Protein AF-A0A9D9INN9-F1 (afdb_monomer)

Solvent-accessible surface area (backbone atoms only — not comparable to full-atom values): 13990 Å² total; per-residue (Å²): 130,75,60,51,53,64,83,30,93,70,30,48,39,29,30,25,66,46,71,39,55,55,71,39,77,44,69,54,100,86,44,82,43,50,24,68,32,63,36,49,51,76,36,31,32,27,72,43,70,40,52,55,67,41,68,46,21,48,78,60,39,74,69,18,24,22,80,43,65,43,50,45,23,18,64,54,48,81,92,37,45,42,67,75,83,60,95,84,74,89,78,80,93,77,84,82,82,74,89,76,76,81,78,89,67,92,81,79,79,92,57,47,74,46,99,87,71,46,66,6,88,46,40,23,36,37,27,39,43,64,33,31,89,33,30,69,51,35,44,50,30,25,53,58,49,53,75,50,36,86,81,42,81,78,48,79,46,56,42,51,56,69,54,88,59,51,68,82,58,54,72,67,65,37,53,50,54,52,48,55,57,34,53,58,68,67,34,48,37,45,62,28,32,40,37,37,32,53,81,84,46,81,62,40,65,66,69,46,45,62,70,49,50,90,73,58,71,92,38,46,46,78,50,43,48,76,80,51,90,73,64,53,44,63,54,58,60,60,67,87,107

Foldseek 3Di:
DAQWDAQDPQFQKIFGQAWDAAQDWHADPNDIFGQNHTHHHRWIFGQAKDAFQDFGAGPNHGQFTFNGIAGGNYTDDPVTGDGPDDDDDDDDPDDDDDDDDPDDDPDDDDFDADPVRDTHPAEAAEEEELALVCQVLSVLLQVVVVVVCVVPVRHPGYDYDHDHHFQPDDDPRSVVSLLVSLVVCVDNNHNAYEYEYQQPTNCHPVVSCVSSDDDDLLRYHYDHNVVDDDDSSVVSNVRND

Sequence (241 aa):
MAQFIKINISDNVAVAVNDFPAGAHVLIDGEEITAAADIPAGHKMALKDFSEGENVIKYGFPIGHLIKPVVKGGLVDHNVLKTNLEGTLEYTYSPSFAPISPAASEATFKGYRRSDGQVGIRNELWVIPTVGCVNGVAEAICRRFNEEAAKYPAIEKVKAFPHNYGCSQLGDDHQNTRRILADMVHHPNAAGVLVVALGCENNQLDAFRELVGKVDESRVKFMESQKIKGDEVEYGLSLPR

Mean predicted aligned error: 6.88 Å

InterPro domains:
  IPR007392 D-galactarate/Altronate dehydratase, second domain [PF04295] (111-235)
  IPR013974 SAF domain [PF08666] (11-76)
  IPR013974 SAF domain [SM00858] (11-82)
  IPR044144 UxaA/GarD, SAF domain [cd11613] (3-80)
  IPR052172 UxaA family altronate/galactarate dehydratases [PTHR30536] (2-231)

Secondary structure (DSSP, 8-state):
--SEE--STT-SEEEESS-B-TT-EEEETTEEEE-SS-B-TT-EEESS-B-TTPEEEETTEEEEEESS-B-TT-EESTTTEE----SS------------PPPP-------EE-TTS-EES--EEEEEESSGGGHHHHHHHHHHHHHTGGG-TT--EEEE------TT--HHHHHHHHHHHHHHHH-TTEEEEEEEE-SSSSS-HHHHHHHH-S--TTTEEEEEGGG-SS-HHHHHHHTT-

Radius of gyration: 28.83 Å; Cα contacts (8 Å, |Δi|>4): 443; chains: 1; bounding box: 61×40×69 Å

pLDDT: mean 93.93, std 5.4, range [64.88, 98.62]

Organism: NCBI:txid2840763

Structure (mmCIF, N/CA/C/O backbone):
data_AF-A0A9D9INN9-F1
#
_entry.id   AF-A0A9D9INN9-F1
#
loop_
_atom_site.group_PDB
_atom_site.id
_atom_site.type_symbol
_atom_site.label_atom_id
_atom_site.label_alt_id
_atom_site.label_comp_id
_atom_site.label_asym_id
_atom_site.label_entity_id
_atom_site.label_seq_id
_atom_site.pdbx_PDB_ins_code
_atom_site.Cartn_x
_atom_site.Cartn_y
_atom_site.Cartn_z
_atom_site.occupancy
_atom_site.B_iso_or_equiv
_atom_site.auth_seq_id
_atom_site.auth_comp_id
_atom_site.auth_asym_id
_atom_site.auth_atom_id
_atom_site.pdbx_PDB_model_num
ATOM 1 N N . MET A 1 1 ? -28.901 7.221 13.144 1.00 69.69 1 MET A N 1
ATOM 2 C CA . MET A 1 1 ? -27.520 6.688 13.094 1.00 69.69 1 MET A CA 1
ATOM 3 C C . MET A 1 1 ? -27.274 5.937 14.396 1.00 69.69 1 MET A C 1
ATOM 5 O O . MET A 1 1 ? -27.879 6.328 15.388 1.00 69.69 1 MET A O 1
ATOM 9 N N . ALA A 1 2 ? -26.485 4.861 14.403 1.00 85.69 2 ALA A N 1
ATOM 10 C CA . ALA A 1 2 ? -26.196 4.134 15.642 1.00 85.69 2 ALA A CA 1
ATOM 11 C C . ALA A 1 2 ? -25.398 5.023 16.614 1.00 85.69 2 ALA A C 1
ATOM 13 O O . ALA A 1 2 ? -24.496 5.739 16.186 1.00 85.69 2 ALA A O 1
ATOM 14 N N . GLN A 1 3 ? -25.753 4.995 17.900 1.00 92.62 3 GLN A N 1
ATOM 15 C CA . GLN A 1 3 ? -25.049 5.740 18.954 1.00 92.62 3 GLN A CA 1
ATOM 16 C C . GLN A 1 3 ? -23.751 5.035 19.371 1.00 92.62 3 GLN A C 1
ATOM 18 O O . GLN A 1 3 ? -22.740 5.687 19.630 1.00 92.62 3 GLN A O 1
ATOM 23 N N . PHE A 1 4 ? -23.785 3.702 19.374 1.00 96.81 4 PHE A N 1
ATOM 24 C CA . PHE A 1 4 ? -22.674 2.814 19.688 1.00 96.81 4 PHE A CA 1
ATOM 25 C C . PHE A 1 4 ? -22.544 1.720 18.627 1.00 96.81 4 PHE A C 1
ATOM 27 O O . PHE A 1 4 ? -23.521 1.357 17.971 1.00 96.81 4 PHE A O 1
ATOM 34 N N . ILE A 1 5 ? -21.338 1.173 18.488 1.00 96.50 5 ILE A N 1
ATOM 35 C CA . ILE A 1 5 ? -21.036 0.015 17.647 1.00 96.50 5 ILE A CA 1
ATOM 36 C C . ILE A 1 5 ? -20.502 -1.107 18.539 1.00 96.50 5 ILE A C 1
ATOM 38 O O . ILE A 1 5 ? -19.400 -1.018 19.089 1.00 96.50 5 ILE A O 1
ATOM 42 N N . LYS A 1 6 ? -21.284 -2.180 18.643 1.00 96.81 6 LYS A N 1
ATOM 43 C CA . LYS A 1 6 ? -20.862 -3.499 19.118 1.00 96.81 6 LYS A CA 1
ATOM 44 C C . LYS A 1 6 ? -20.635 -4.372 17.881 1.00 96.81 6 LYS A C 1
ATOM 46 O O . LYS A 1 6 ? -21.432 -4.304 16.948 1.00 96.81 6 LYS A O 1
ATOM 51 N N . ILE A 1 7 ? -19.522 -5.103 17.811 1.00 96.19 7 ILE A N 1
ATOM 52 C CA . ILE A 1 7 ? -19.053 -5.689 16.540 1.00 96.19 7 ILE A CA 1
ATOM 53 C C . ILE A 1 7 ? -19.372 -7.181 16.465 1.00 96.19 7 ILE A C 1
ATOM 55 O O . ILE A 1 7 ? -19.762 -7.681 15.413 1.00 96.19 7 ILE A O 1
ATOM 59 N N . ASN A 1 8 ? -19.235 -7.885 17.584 1.00 97.25 8 ASN A N 1
ATOM 60 C CA . ASN A 1 8 ? -19.602 -9.285 17.729 1.00 97.25 8 ASN A CA 1
ATOM 61 C C . ASN A 1 8 ? -20.637 -9.436 18.854 1.00 97.25 8 ASN A C 1
ATOM 63 O O . ASN A 1 8 ? -20.609 -8.695 19.836 1.00 97.25 8 ASN A O 1
ATOM 67 N N . ILE A 1 9 ? -21.534 -10.418 18.741 1.00 95.62 9 ILE A N 1
ATOM 68 C CA . ILE A 1 9 ? -22.545 -10.716 19.765 1.00 95.62 9 ILE A CA 1
ATOM 69 C C . ILE A 1 9 ? -21.922 -11.001 21.144 1.00 95.62 9 ILE A C 1
ATOM 71 O O . ILE A 1 9 ? -22.498 -10.608 22.160 1.00 95.62 9 ILE A O 1
ATOM 75 N N . SER A 1 10 ? -20.728 -11.606 21.166 1.00 96.94 10 SER A N 1
ATOM 76 C CA . SER A 1 10 ? -19.945 -11.939 22.363 1.00 96.94 10 SER A CA 1
ATOM 77 C C . SER A 1 10 ? -19.174 -10.760 22.973 1.00 96.94 10 SER A C 1
ATOM 79 O O . SER A 1 10 ? -18.549 -10.935 24.018 1.00 96.94 10 SER A O 1
ATOM 81 N N . ASP A 1 11 ? -19.182 -9.579 22.348 1.00 98.19 11 ASP A N 1
ATOM 82 C CA . ASP A 1 11 ? -18.495 -8.404 22.889 1.00 98.19 11 ASP A CA 1
ATOM 83 C C . ASP A 1 11 ? -19.150 -7.949 24.202 1.00 98.19 11 ASP A C 1
ATOM 85 O O . ASP A 1 11 ? -20.373 -7.847 24.305 1.00 98.19 11 ASP A O 1
ATOM 89 N N . ASN A 1 12 ? -18.333 -7.623 25.206 1.00 98.00 12 ASN A N 1
ATOM 90 C CA . ASN A 1 12 ? -18.793 -7.095 26.499 1.00 98.00 12 ASN A CA 1
ATOM 91 C C . ASN A 1 12 ? -18.508 -5.586 26.666 1.00 98.00 12 ASN A C 1
ATOM 93 O O . ASN A 1 12 ? -18.728 -5.005 27.731 1.00 98.00 12 ASN A O 1
ATOM 97 N N . VAL A 1 13 ? -18.080 -4.943 25.577 1.00 98.38 13 VAL A N 1
ATOM 98 C CA . VAL A 1 13 ? -17.898 -3.497 25.414 1.00 98.38 13 VAL A CA 1
ATOM 99 C C . VAL A 1 13 ? -18.438 -3.047 24.053 1.00 98.38 13 VAL A C 1
ATOM 101 O O . VAL A 1 13 ? -18.370 -3.797 23.081 1.00 98.38 13 VAL A O 1
ATOM 104 N N . ALA A 1 14 ? -18.906 -1.804 23.948 1.00 98.06 14 ALA A N 1
ATOM 105 C CA . ALA A 1 14 ? -19.254 -1.172 22.669 1.00 98.06 14 ALA A CA 1
ATOM 106 C C . ALA A 1 14 ? -18.487 0.142 22.474 1.00 98.06 14 ALA A C 1
ATOM 108 O O . ALA A 1 14 ? -18.088 0.779 23.446 1.00 98.06 14 ALA A O 1
ATOM 109 N N . VAL A 1 15 ? -18.265 0.551 21.224 1.00 98.19 15 VAL A N 1
ATOM 110 C CA . VAL A 1 15 ? -17.553 1.793 20.875 1.00 98.19 15 VAL A CA 1
ATOM 111 C C . VAL A 1 15 ? -18.542 2.933 20.660 1.00 98.19 15 VAL A C 1
ATOM 113 O O . VAL A 1 15 ? -19.467 2.779 19.866 1.00 98.19 15 VAL A O 1
ATOM 116 N N . ALA A 1 16 ? -18.330 4.075 21.311 1.00 97.94 16 ALA A N 1
ATOM 117 C CA . ALA A 1 16 ? -19.135 5.276 21.115 1.00 97.94 16 ALA A CA 1
ATOM 118 C C . ALA A 1 16 ? -18.884 5.910 19.734 1.00 97.94 16 ALA A C 1
ATOM 120 O O . ALA A 1 16 ? -17.735 6.068 19.316 1.00 97.94 16 ALA A O 1
ATOM 121 N N . VAL A 1 17 ? -19.951 6.287 19.023 1.00 97.44 17 VAL A N 1
ATOM 122 C CA . VAL A 1 17 ? -19.867 6.973 17.714 1.00 97.44 17 VAL A CA 1
ATOM 123 C C . VAL A 1 17 ? -19.770 8.496 17.874 1.00 97.44 17 VAL A C 1
ATOM 125 O O . VAL A 1 17 ? -19.202 9.168 17.020 1.00 97.44 17 VAL A O 1
ATOM 128 N N . ASN A 1 18 ? -20.289 9.028 18.981 1.00 96.75 18 ASN A N 1
ATOM 129 C CA . ASN A 1 18 ? -20.244 10.439 19.369 1.00 96.75 18 ASN A CA 1
ATOM 130 C C . ASN A 1 18 ? -19.774 10.539 20.830 1.00 96.75 18 ASN A C 1
ATOM 132 O O . ASN A 1 18 ? -19.622 9.509 21.487 1.00 96.75 18 ASN A O 1
ATOM 136 N N . ASP A 1 19 ? -19.587 11.751 21.344 1.00 97.88 19 ASP A N 1
ATOM 137 C CA . ASP A 1 19 ? -19.364 11.967 22.776 1.00 97.88 19 ASP A CA 1
ATOM 138 C C . ASP A 1 19 ? -20.679 11.798 23.558 1.00 97.88 19 ASP A C 1
ATOM 140 O O . ASP A 1 19 ? -21.721 12.324 23.157 1.00 97.88 19 ASP A O 1
ATOM 144 N N . PHE A 1 20 ? -20.630 11.093 24.689 1.00 98.00 20 PHE A N 1
ATOM 145 C CA . PHE A 1 20 ? -21.753 10.929 25.615 1.00 98.00 20 PHE A CA 1
ATOM 146 C C . PHE A 1 20 ? -21.341 11.379 27.020 1.00 98.00 20 PHE A C 1
ATOM 148 O O . PHE A 1 20 ? -20.374 10.834 27.551 1.00 98.00 20 PHE A O 1
ATOM 155 N N . PRO A 1 21 ? -22.043 12.341 27.645 1.00 98.19 21 PRO A N 1
ATOM 156 C CA . PRO A 1 21 ? -21.766 12.724 29.024 1.00 98.19 21 PRO A CA 1
ATOM 157 C C . PRO A 1 21 ? -22.241 11.648 30.010 1.00 98.19 21 PRO A C 1
ATOM 159 O O . PRO A 1 21 ? -23.161 10.877 29.716 1.00 98.19 21 PRO A O 1
ATOM 162 N N . ALA A 1 22 ? -21.673 11.647 31.213 1.00 98.19 22 ALA A N 1
ATOM 163 C CA . ALA A 1 22 ? -22.183 10.864 32.333 1.00 98.19 22 ALA A CA 1
ATOM 164 C C . ALA A 1 22 ? -23.685 11.142 32.566 1.00 98.19 22 ALA A C 1
ATOM 166 O O . ALA A 1 22 ? -24.146 12.284 32.520 1.00 98.19 22 ALA A O 1
ATOM 167 N N . GLY A 1 23 ? -24.460 10.086 32.809 1.00 97.94 23 GLY A N 1
ATOM 168 C CA . GLY A 1 23 ? -25.920 10.131 32.920 1.00 97.94 23 GLY A CA 1
ATOM 169 C C . GLY A 1 23 ? -26.677 10.051 31.588 1.00 97.94 23 GLY A C 1
ATOM 170 O O . GLY A 1 23 ? -27.904 9.981 31.605 1.00 97.94 23 GLY A O 1
ATOM 171 N N . ALA A 1 24 ? -26.001 10.030 30.433 1.00 97.38 24 ALA A N 1
ATOM 172 C CA . ALA A 1 24 ? -26.673 9.826 29.150 1.00 97.38 24 ALA A CA 1
ATOM 173 C C . ALA A 1 24 ? -27.281 8.415 29.047 1.00 97.38 24 ALA A C 1
ATOM 175 O O . ALA A 1 24 ? -26.604 7.419 29.297 1.00 97.38 24 ALA A O 1
ATOM 176 N N . HIS A 1 25 ? -28.544 8.334 28.629 1.00 96.19 25 HIS A N 1
ATOM 177 C CA . HIS A 1 25 ? -29.242 7.079 28.344 1.00 96.19 25 HIS A CA 1
ATOM 178 C C . HIS A 1 25 ? -29.058 6.702 26.872 1.00 96.19 25 HIS A C 1
ATOM 180 O O . HIS A 1 25 ? -29.366 7.502 25.984 1.00 96.19 25 HIS A O 1
ATOM 186 N N . VAL A 1 26 ? -28.542 5.500 26.609 1.00 94.06 26 VAL A N 1
ATOM 187 C CA . VAL A 1 26 ? -28.193 5.034 25.259 1.00 94.06 26 VAL A CA 1
ATOM 188 C C . VAL A 1 26 ? -28.694 3.612 25.020 1.00 94.06 26 VAL A C 1
ATOM 190 O O . VAL A 1 26 ? -28.734 2.796 25.939 1.00 94.06 26 VAL A O 1
ATOM 193 N N . LEU A 1 27 ? -29.086 3.307 23.781 1.00 93.75 27 LEU A N 1
ATOM 194 C CA . LEU A 1 27 ? -29.652 2.006 23.407 1.00 93.75 27 LEU A CA 1
ATOM 195 C C . LEU A 1 27 ? -28.629 1.179 22.616 1.00 93.75 27 LEU A C 1
ATOM 197 O O . LEU A 1 27 ? -28.173 1.610 21.553 1.00 93.75 27 LEU A O 1
ATOM 201 N N . ILE A 1 28 ? -28.287 -0.013 23.112 1.00 92.88 28 ILE A N 1
ATOM 202 C CA . ILE A 1 28 ? -27.293 -0.923 22.517 1.00 92.88 28 ILE A CA 1
ATOM 203 C C . ILE A 1 28 ? -27.892 -2.331 22.469 1.00 92.88 28 ILE A C 1
ATOM 205 O O . ILE A 1 28 ? -28.348 -2.835 23.485 1.00 92.88 28 ILE A O 1
ATOM 209 N N . ASP A 1 29 ? -27.948 -2.955 21.289 1.00 89.25 29 ASP A N 1
ATOM 210 C CA . ASP A 1 29 ? -28.622 -4.250 21.047 1.00 89.25 29 ASP A CA 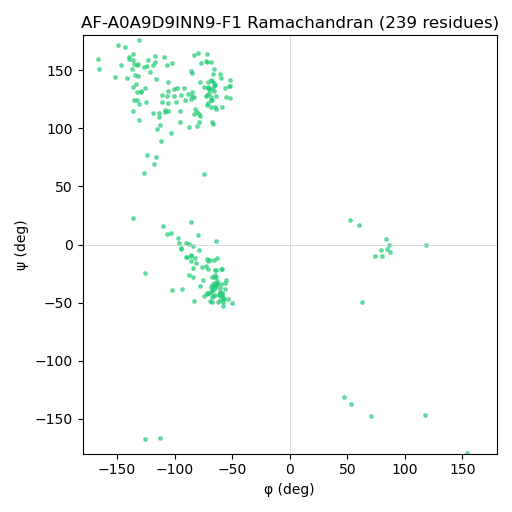1
ATOM 211 C C . ASP A 1 29 ? -30.092 -4.326 21.538 1.00 89.25 29 ASP A C 1
ATOM 213 O O . ASP A 1 29 ? -30.643 -5.409 21.723 1.00 89.25 29 ASP A O 1
ATOM 217 N N . GLY A 1 30 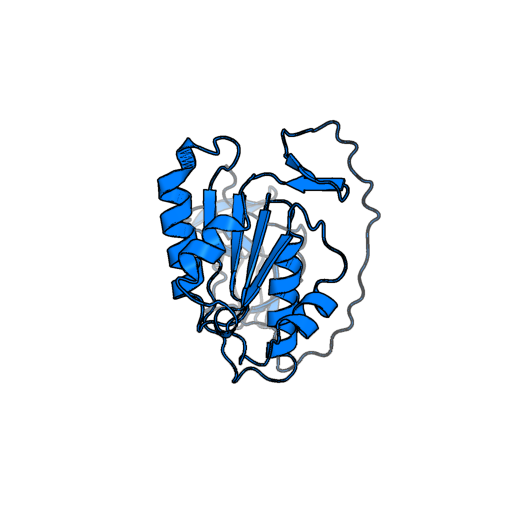? -30.754 -3.177 21.728 1.00 87.94 30 GLY A N 1
ATOM 218 C CA . GLY A 1 30 ? -32.104 -3.090 22.303 1.00 87.94 30 GLY A CA 1
ATOM 219 C C . GLY A 1 30 ? -32.147 -3.031 23.836 1.00 87.94 30 GLY A C 1
ATOM 220 O O . GLY A 1 30 ? -33.232 -2.908 24.396 1.00 87.94 30 GLY A O 1
ATOM 221 N N . GLU A 1 31 ? -30.997 -3.068 24.511 1.00 91.44 31 GLU A N 1
ATOM 222 C CA . GLU A 1 31 ? -30.862 -2.812 25.945 1.00 91.44 31 GLU A CA 1
ATOM 223 C C . GLU A 1 31 ? -30.553 -1.327 26.202 1.00 91.44 31 GLU A C 1
ATOM 225 O O . GLU A 1 31 ? -29.708 -0.728 25.531 1.00 91.44 31 GLU A O 1
ATOM 230 N N . GLU A 1 32 ? -31.239 -0.722 27.174 1.00 95.25 32 GLU A N 1
ATOM 231 C CA . GLU A 1 32 ? -30.953 0.640 27.630 1.00 95.25 32 GLU A CA 1
ATOM 232 C C . GLU A 1 32 ? -29.832 0.624 28.679 1.00 95.25 32 GLU A C 1
ATOM 234 O O . GLU A 1 32 ? -29.888 -0.112 29.666 1.00 95.25 32 GLU A O 1
ATOM 239 N N . ILE A 1 33 ? -28.804 1.443 28.463 1.00 96.56 33 ILE A N 1
ATOM 240 C CA . ILE A 1 33 ? -27.646 1.575 29.347 1.00 96.56 33 ILE A CA 1
ATOM 241 C C . ILE A 1 33 ? -27.433 3.057 29.654 1.00 96.56 33 ILE A C 1
ATOM 243 O O . ILE A 1 33 ? -27.409 3.890 28.750 1.00 96.56 33 ILE A O 1
ATOM 247 N N . THR A 1 34 ? -27.248 3.394 30.929 1.00 97.94 34 THR A N 1
ATOM 248 C CA . THR A 1 34 ? -26.837 4.738 31.353 1.00 97.94 34 THR A CA 1
ATOM 249 C C . THR A 1 34 ? -25.313 4.825 31.373 1.00 97.94 34 THR A C 1
ATOM 251 O O . THR A 1 34 ? -24.659 3.982 31.986 1.00 97.94 34 THR A O 1
ATOM 254 N N . ALA A 1 35 ? -24.732 5.843 30.738 1.00 98.06 35 ALA A N 1
ATOM 255 C CA . ALA A 1 35 ? -23.302 6.127 30.817 1.00 98.06 35 ALA A CA 1
ATOM 256 C C . ALA A 1 35 ? -22.917 6.510 32.259 1.00 98.06 35 ALA A C 1
ATOM 258 O O . ALA A 1 35 ? -23.408 7.497 32.803 1.00 98.06 35 ALA A O 1
ATOM 259 N N . ALA A 1 36 ? -22.037 5.736 32.894 1.00 98.00 36 ALA A N 1
ATOM 260 C CA . ALA A 1 36 ? -21.595 5.951 34.278 1.00 98.00 36 ALA A CA 1
ATOM 261 C C . ALA A 1 36 ? -20.421 6.947 34.392 1.00 98.00 36 ALA A C 1
ATOM 263 O O . ALA A 1 36 ? -20.037 7.342 35.490 1.00 98.00 36 ALA A O 1
ATOM 264 N N . ALA A 1 37 ? -19.847 7.340 33.255 1.00 97.38 37 ALA A N 1
ATOM 265 C CA . ALA A 1 37 ? -18.805 8.347 33.102 1.00 97.38 37 ALA A CA 1
ATOM 266 C C . ALA A 1 37 ? -18.965 9.021 31.729 1.00 97.38 37 ALA A C 1
ATOM 268 O O . ALA A 1 37 ? -19.737 8.538 30.899 1.00 97.38 37 ALA A O 1
ATOM 269 N N . ASP A 1 38 ? -18.213 10.089 31.468 1.00 98.38 38 ASP A N 1
ATOM 270 C CA . ASP A 1 38 ? -18.110 10.638 30.116 1.00 98.38 38 ASP A CA 1
ATOM 271 C C . ASP A 1 38 ? -17.438 9.607 29.191 1.00 98.38 38 ASP A C 1
ATOM 273 O O . ASP A 1 38 ? -16.359 9.087 29.494 1.00 98.38 38 ASP A O 1
ATOM 277 N N . ILE A 1 39 ? -18.076 9.306 28.059 1.00 98.44 39 ILE A N 1
ATOM 278 C CA . ILE A 1 39 ? -17.586 8.385 27.029 1.00 98.44 39 ILE A CA 1
ATOM 279 C C . ILE A 1 39 ? -17.323 9.188 25.747 1.00 98.44 39 ILE A C 1
ATOM 281 O O . ILE A 1 39 ? -18.267 9.460 25.000 1.00 98.44 39 ILE A O 1
ATOM 285 N N . PRO A 1 40 ? -16.067 9.569 25.454 1.00 98.25 40 PRO A N 1
ATOM 286 C CA . PRO A 1 40 ? -15.747 10.272 24.218 1.00 98.25 40 PRO A CA 1
ATOM 287 C C . PRO A 1 40 ? -15.911 9.374 22.985 1.00 98.25 40 PRO A C 1
ATOM 289 O O . PRO A 1 40 ? -15.781 8.146 23.064 1.00 98.25 40 PRO A O 1
ATOM 292 N N . ALA A 1 41 ? -16.104 9.979 21.816 1.00 97.94 41 ALA A N 1
ATOM 293 C CA . ALA A 1 41 ? -16.156 9.273 20.543 1.00 97.94 41 ALA A CA 1
ATOM 294 C C . ALA A 1 41 ? -14.926 8.358 20.353 1.00 97.94 41 ALA A C 1
ATOM 296 O O . ALA A 1 41 ? -13.799 8.668 20.755 1.00 97.94 41 ALA A O 1
ATOM 297 N N . GLY A 1 42 ? -15.145 7.175 19.776 1.00 97.81 42 GLY A N 1
ATOM 298 C CA . GLY A 1 42 ? -14.118 6.147 19.587 1.00 97.81 42 GLY A CA 1
ATOM 299 C C . GLY A 1 42 ? -13.706 5.383 20.855 1.00 97.81 42 GLY A C 1
ATOM 300 O O . GLY A 1 42 ? -13.030 4.354 20.742 1.00 97.81 42 GLY A O 1
ATOM 301 N N . HIS A 1 43 ? -14.125 5.811 22.050 1.00 98.50 43 HIS A N 1
ATOM 302 C CA . HIS A 1 43 ? -13.844 5.090 23.292 1.00 98.50 43 HIS A CA 1
ATOM 303 C C . HIS A 1 43 ? -14.850 3.963 23.538 1.00 98.50 43 HIS A C 1
ATOM 305 O O . HIS A 1 43 ? -15.902 3.875 22.905 1.00 98.50 43 HIS A O 1
ATOM 311 N N . LYS A 1 44 ? -14.481 3.040 24.433 1.00 98.38 44 LYS A N 1
ATOM 312 C CA . LYS A 1 44 ? -15.278 1.853 24.751 1.00 98.38 44 LYS A CA 1
ATOM 313 C C . LYS A 1 44 ? -16.083 2.107 26.022 1.00 98.38 44 LYS A C 1
ATOM 315 O O . LYS A 1 44 ? -15.509 2.563 27.006 1.00 98.38 44 LYS A O 1
ATOM 320 N N . MET A 1 45 ? -17.360 1.750 26.014 1.00 98.31 45 MET A N 1
ATOM 321 C CA . MET A 1 45 ? -18.212 1.691 27.200 1.00 98.31 45 MET A CA 1
ATOM 322 C C . MET A 1 45 ? -18.442 0.231 27.606 1.00 98.31 45 MET A C 1
ATOM 324 O O . MET A 1 45 ? -18.625 -0.631 26.742 1.00 98.31 45 MET A O 1
ATOM 328 N N . ALA A 1 46 ? -18.430 -0.044 28.908 1.00 98.38 46 ALA A N 1
ATOM 329 C CA . ALA A 1 46 ? -18.740 -1.347 29.487 1.00 98.38 46 ALA A CA 1
ATOM 330 C C . ALA A 1 46 ? -20.228 -1.712 29.312 1.00 98.38 46 ALA A C 1
ATOM 332 O O . ALA A 1 46 ? -21.104 -0.945 29.709 1.00 98.38 46 ALA A O 1
ATOM 333 N N . LEU A 1 47 ? -20.530 -2.893 28.754 1.00 98.00 47 LEU A N 1
ATOM 334 C CA . LEU A 1 47 ? -21.915 -3.383 28.592 1.00 98.00 47 LEU A CA 1
ATOM 335 C C . LEU A 1 47 ? -22.423 -4.185 29.805 1.00 98.00 47 LEU A C 1
ATOM 337 O O . LEU A 1 47 ? -23.614 -4.471 29.920 1.00 98.00 47 LEU A O 1
ATOM 341 N N . LYS A 1 48 ? -21.522 -4.526 30.728 1.00 97.50 48 LYS A N 1
ATOM 342 C CA . LYS A 1 48 ? -21.791 -5.200 32.002 1.00 97.50 48 LYS A CA 1
ATOM 343 C C . LYS A 1 48 ? -20.870 -4.644 33.087 1.00 97.50 48 LYS A C 1
ATOM 345 O O . LYS A 1 48 ? -19.904 -3.958 32.762 1.00 97.50 48 LYS A O 1
ATOM 350 N N . ASP A 1 49 ? -21.123 -5.003 34.339 1.00 98.31 49 ASP A N 1
ATOM 351 C CA . ASP A 1 49 ? -20.131 -4.834 35.400 1.00 98.31 49 ASP A CA 1
ATOM 352 C C . ASP A 1 49 ? -18.949 -5.791 35.189 1.00 98.31 49 ASP A C 1
ATOM 354 O O . ASP A 1 49 ? -19.119 -6.951 34.788 1.00 98.31 49 ASP A O 1
ATOM 358 N N . PHE A 1 50 ? -17.748 -5.303 35.476 1.00 98.50 50 PHE A N 1
ATOM 359 C CA . PHE A 1 50 ? -16.503 -6.056 35.442 1.00 98.50 50 PHE A CA 1
ATOM 360 C C . PHE A 1 50 ? -15.773 -5.951 36.777 1.00 98.50 50 PHE A C 1
ATOM 362 O O . PHE A 1 50 ? -15.570 -4.859 37.312 1.00 98.50 50 PHE A O 1
ATOM 369 N N . SER A 1 51 ? -15.290 -7.092 37.243 1.00 98.38 51 SER A N 1
ATOM 370 C CA . SER A 1 51 ? -14.295 -7.220 38.301 1.00 98.38 51 SER A CA 1
ATOM 371 C C . SER A 1 51 ? -12.885 -6.961 37.754 1.00 98.38 51 SER A C 1
ATOM 373 O O . SER A 1 51 ? -12.637 -7.010 36.547 1.00 98.38 51 SER A O 1
ATOM 375 N N . GLU A 1 52 ? -11.929 -6.730 38.651 1.00 98.06 52 GLU A N 1
ATOM 376 C CA . GLU A 1 52 ? -10.506 -6.773 38.305 1.00 98.06 52 GLU A CA 1
ATOM 377 C C . GLU A 1 52 ? -10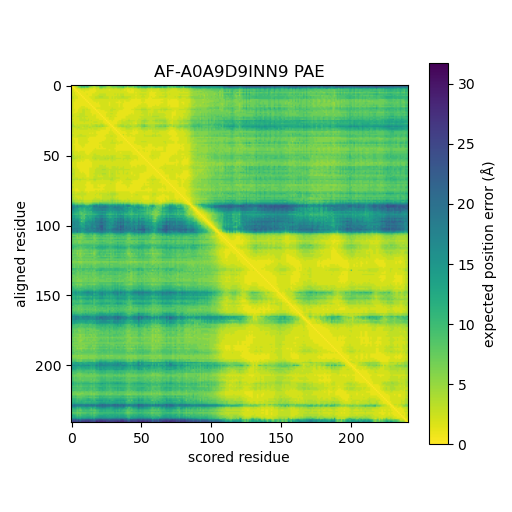.110 -8.165 37.774 1.00 98.06 52 GLU A C 1
ATOM 379 O O . GLU A 1 52 ? -10.634 -9.185 38.220 1.00 98.06 52 GLU A O 1
ATOM 384 N N . GLY A 1 53 ? -9.212 -8.206 36.789 1.00 97.94 53 GLY A N 1
ATOM 385 C CA . GLY A 1 53 ? -8.776 -9.426 36.107 1.00 97.94 53 GLY A CA 1
ATOM 386 C C . GLY A 1 53 ? -9.732 -9.948 35.027 1.00 97.94 53 GLY A C 1
ATOM 387 O O . GLY A 1 53 ? -9.343 -10.824 34.256 1.00 97.94 53 GLY A O 1
ATOM 388 N N . GLU A 1 54 ? -10.956 -9.422 34.907 1.00 98.25 54 GLU A N 1
ATOM 389 C CA . GLU A 1 54 ? -11.891 -9.882 33.875 1.00 98.25 54 GLU A CA 1
ATOM 390 C C . GLU A 1 54 ? -11.485 -9.444 32.461 1.00 98.25 54 GLU A C 1
ATOM 392 O O . GLU A 1 54 ? -11.079 -8.303 32.228 1.00 98.25 54 GLU A O 1
ATOM 397 N N . ASN A 1 55 ? -11.650 -10.354 31.495 1.00 98.25 55 ASN A N 1
ATOM 398 C CA . ASN A 1 55 ? -11.335 -10.105 30.091 1.00 98.25 55 ASN A CA 1
ATOM 399 C C . ASN A 1 55 ? -12.342 -9.157 29.427 1.00 98.25 55 ASN A C 1
ATOM 401 O O . ASN A 1 55 ? -13.550 -9.415 29.394 1.00 98.25 55 ASN A O 1
ATOM 405 N N . VAL A 1 56 ? -11.822 -8.120 28.775 1.00 98.44 56 VAL A N 1
ATOM 406 C CA . VAL A 1 56 ? -12.571 -7.303 27.820 1.00 98.44 56 VAL A CA 1
ATOM 407 C C . VAL A 1 56 ? -12.577 -8.023 26.474 1.00 98.44 56 VAL A C 1
ATOM 409 O O . VAL A 1 56 ? -11.530 -8.232 25.859 1.00 98.44 56 VAL A O 1
ATOM 412 N N . ILE A 1 57 ? -13.769 -8.400 26.018 1.00 98.31 57 ILE A N 1
ATOM 413 C CA . ILE A 1 57 ? -14.020 -9.081 24.750 1.00 98.31 57 ILE A CA 1
ATOM 414 C C . ILE A 1 57 ? -14.479 -8.045 23.723 1.00 98.31 57 ILE A C 1
ATOM 416 O O . ILE A 1 57 ? -15.475 -7.350 23.938 1.00 98.31 57 ILE A O 1
ATOM 420 N N . LYS A 1 58 ? -13.753 -7.951 22.605 1.00 97.75 58 LYS A N 1
ATOM 421 C CA . LYS A 1 58 ? -14.103 -7.117 21.449 1.00 97.75 58 LYS A CA 1
ATOM 422 C C . LYS A 1 58 ? -13.765 -7.861 20.152 1.00 97.75 58 LYS A C 1
ATOM 424 O O . LYS A 1 58 ? -12.749 -8.546 20.096 1.00 97.75 58 LYS A O 1
ATOM 429 N N . TYR A 1 59 ? -14.582 -7.712 19.107 1.00 97.38 59 TYR A N 1
ATOM 430 C CA . TYR A 1 59 ? -14.516 -8.532 17.884 1.00 97.38 59 TYR A CA 1
ATOM 431 C C . TYR A 1 59 ? -14.737 -10.041 18.140 1.00 97.38 59 TYR A C 1
ATOM 433 O O . TYR A 1 59 ? -14.422 -10.863 17.283 1.00 97.38 59 TYR A O 1
ATOM 441 N N . GLY A 1 60 ? -15.285 -10.417 19.301 1.00 96.50 60 GLY A N 1
ATOM 442 C CA . GLY A 1 60 ? -15.434 -11.805 19.749 1.00 96.50 60 GLY A CA 1
ATOM 443 C C . GLY A 1 60 ? -14.192 -12.413 20.413 1.00 96.50 60 GLY A C 1
ATOM 444 O O . GLY A 1 60 ? -14.222 -13.590 20.759 1.00 96.50 60 GLY A O 1
ATOM 445 N N . PHE A 1 61 ? -13.120 -11.640 20.623 1.00 95.38 61 PHE A N 1
ATOM 446 C CA . PHE A 1 61 ? -11.859 -12.116 21.206 1.00 95.38 61 PHE A CA 1
ATOM 447 C C . PHE A 1 61 ? -11.418 -11.269 22.414 1.00 95.38 61 PHE A C 1
ATOM 449 O O . PHE A 1 61 ? -11.752 -10.082 22.484 1.00 95.38 61 PHE A O 1
ATOM 456 N N . PRO A 1 62 ? -10.660 -11.837 23.373 1.00 96.31 62 PRO A N 1
ATOM 457 C CA . PRO A 1 62 ? -10.093 -11.071 24.478 1.00 96.31 62 PRO A CA 1
ATOM 458 C C . PRO A 1 62 ? -9.010 -10.112 23.971 1.00 96.31 62 PRO A C 1
ATOM 460 O O . PRO A 1 62 ? -7.985 -10.540 23.445 1.00 96.31 62 PRO A O 1
ATOM 463 N N . ILE A 1 63 ? -9.224 -8.808 24.162 1.00 96.75 63 ILE A N 1
ATOM 464 C CA . ILE A 1 63 ? -8.245 -7.759 23.818 1.00 96.75 63 ILE A CA 1
ATOM 465 C C . ILE A 1 63 ? -7.358 -7.354 25.006 1.00 96.75 63 ILE A C 1
ATOM 467 O O . ILE A 1 63 ? -6.463 -6.523 24.862 1.00 96.75 63 ILE A O 1
ATOM 471 N N . GLY A 1 64 ? -7.624 -7.915 26.185 1.00 97.19 64 GLY A N 1
ATOM 472 C CA . GLY A 1 64 ? -6.958 -7.601 27.443 1.00 97.19 64 GLY A CA 1
ATOM 473 C C . GLY A 1 64 ? -7.854 -7.888 28.648 1.00 97.19 64 GLY A C 1
ATOM 474 O O . GLY A 1 64 ? -9.008 -8.284 28.480 1.00 97.19 64 GLY A O 1
ATOM 475 N N . HIS A 1 65 ? -7.341 -7.627 29.846 1.00 98.19 65 HIS A N 1
ATOM 476 C CA . HIS A 1 65 ? -8.054 -7.712 31.121 1.00 98.19 65 HIS A CA 1
ATOM 477 C C . HIS A 1 65 ? -8.131 -6.343 31.802 1.00 98.19 65 HIS A C 1
ATOM 479 O O . HIS A 1 65 ? -7.300 -5.461 31.559 1.00 98.19 65 HIS A O 1
ATOM 485 N N . LEU A 1 66 ? -9.115 -6.158 32.680 1.00 98.31 66 LEU A N 1
ATOM 486 C CA . LEU A 1 66 ? -9.159 -4.968 33.521 1.00 98.31 66 LEU A CA 1
ATOM 487 C C . LEU A 1 66 ? -8.178 -5.054 34.695 1.00 98.31 66 LEU A C 1
ATOM 489 O O . LEU A 1 66 ? -8.063 -6.092 35.339 1.00 98.31 66 LEU A O 1
ATOM 493 N N . ILE A 1 67 ? -7.519 -3.939 35.014 1.00 98.19 67 ILE A N 1
ATOM 494 C CA . ILE A 1 67 ? -6.610 -3.801 36.173 1.00 98.19 67 ILE A CA 1
ATOM 495 C C . ILE A 1 67 ? -7.280 -3.168 37.404 1.00 98.19 67 ILE A C 1
ATOM 497 O O . ILE A 1 67 ? -6.606 -2.830 38.370 1.00 98.19 67 ILE A O 1
ATOM 501 N N . LYS A 1 68 ? -8.594 -2.939 37.331 1.00 97.75 68 LYS A N 1
ATOM 502 C CA . LYS A 1 68 ? -9.483 -2.511 38.420 1.00 97.75 68 LYS A CA 1
ATOM 503 C C . LYS A 1 68 ? -10.941 -2.698 37.973 1.00 97.75 68 LYS A C 1
ATOM 505 O O . LYS A 1 68 ? -11.176 -2.733 36.763 1.00 97.75 68 LYS A O 1
ATOM 510 N N . PRO A 1 69 ? -11.922 -2.783 38.887 1.00 98.25 69 PRO A N 1
ATOM 511 C CA . PRO A 1 69 ? -13.325 -2.922 38.506 1.00 98.25 69 PRO A CA 1
ATOM 512 C C . PRO A 1 69 ? -13.838 -1.745 37.661 1.00 98.25 69 PRO A C 1
ATOM 514 O O . PRO A 1 69 ? -13.440 -0.597 37.877 1.00 98.25 69 PRO A O 1
ATOM 517 N N . VAL A 1 70 ? -14.757 -2.023 36.734 1.00 98.56 70 VAL A N 1
ATOM 518 C CA . VAL A 1 70 ? -15.487 -1.016 35.945 1.00 98.56 70 VAL A CA 1
ATOM 519 C C . VAL A 1 70 ? -16.961 -1.406 35.904 1.00 98.56 70 VAL A C 1
ATOM 521 O O . VAL A 1 70 ? -17.303 -2.513 35.495 1.00 98.56 70 VAL A O 1
ATOM 524 N N . VAL A 1 71 ? -17.832 -0.494 36.330 1.00 98.31 71 VAL A N 1
ATOM 525 C CA . VAL A 1 71 ? -19.289 -0.692 36.309 1.00 98.31 71 VAL A CA 1
ATOM 526 C C . VAL A 1 71 ? -19.845 -0.639 34.885 1.00 98.31 71 VAL A C 1
ATOM 528 O O . VAL A 1 71 ? -19.253 -0.015 33.998 1.00 98.31 71 VAL A O 1
ATOM 531 N N . LYS A 1 72 ? -21.015 -1.242 34.668 1.00 98.38 72 LYS A N 1
ATOM 532 C CA . LYS A 1 72 ? -21.804 -1.091 33.440 1.00 98.38 72 LYS A CA 1
ATOM 533 C C . LYS A 1 72 ? -22.009 0.395 33.125 1.00 98.38 72 LYS A C 1
ATOM 535 O O . LYS A 1 72 ? -22.257 1.202 34.016 1.00 98.38 72 LYS A O 1
ATOM 540 N N . GLY A 1 73 ? -21.854 0.764 31.856 1.00 98.12 73 GLY A N 1
ATOM 541 C CA . GLY A 1 73 ? -21.854 2.160 31.421 1.00 98.12 73 GLY A CA 1
ATOM 542 C C . GLY A 1 73 ? -20.536 2.911 31.659 1.00 98.12 73 GLY A C 1
ATOM 543 O O . GLY A 1 73 ? -20.420 4.062 31.249 1.00 98.12 73 GLY A O 1
ATOM 544 N N . GLY A 1 74 ? -19.540 2.307 32.313 1.00 98.38 74 GLY A N 1
ATOM 545 C CA . GLY A 1 74 ? -18.246 2.933 32.591 1.00 98.38 74 GLY A CA 1
ATOM 546 C C . GLY A 1 74 ? -17.303 2.985 31.384 1.00 98.38 74 GLY A C 1
ATOM 547 O O . GLY A 1 74 ? -17.396 2.176 30.456 1.00 98.38 74 GLY A O 1
ATOM 548 N N . LEU A 1 75 ? -16.361 3.932 31.420 1.00 98.62 75 LEU A N 1
ATOM 549 C CA . LEU A 1 75 ? -15.321 4.110 30.405 1.00 98.62 75 LEU A CA 1
ATOM 550 C C . LEU A 1 75 ? -14.258 3.001 30.487 1.00 98.62 75 LEU A C 1
ATOM 552 O O . LEU A 1 75 ? -13.652 2.784 31.535 1.00 98.62 75 LEU A O 1
ATOM 556 N N . VAL A 1 76 ? -13.984 2.342 29.358 1.00 98.50 76 VAL A N 1
ATOM 557 C CA . VAL A 1 76 ? -12.927 1.330 29.209 1.00 98.50 76 VAL A CA 1
ATOM 558 C C . VAL A 1 76 ? -11.819 1.864 28.297 1.00 98.50 76 VAL A C 1
ATOM 560 O O . VAL A 1 76 ? -11.825 1.674 27.076 1.00 98.50 76 VAL A O 1
ATOM 563 N N . ASP A 1 77 ? -10.842 2.539 28.889 1.00 97.50 77 ASP A N 1
ATOM 564 C CA . ASP A 1 77 ? -9.676 3.136 28.231 1.00 97.50 77 ASP A CA 1
ATOM 565 C C . ASP A 1 77 ? -8.352 2.439 28.630 1.00 97.50 77 ASP A C 1
ATOM 567 O O . ASP A 1 77 ? -8.350 1.348 29.197 1.00 97.50 77 ASP A O 1
ATOM 571 N N . HIS A 1 78 ? -7.213 3.059 28.315 1.00 95.62 78 HIS A N 1
ATOM 572 C CA . HIS A 1 78 ? -5.877 2.555 28.655 1.00 95.62 78 HIS A CA 1
ATOM 573 C C . HIS A 1 78 ? -5.524 2.657 30.154 1.00 95.62 78 HIS A C 1
ATOM 575 O O . HIS A 1 78 ? -4.547 2.051 30.583 1.00 95.62 78 HIS A O 1
ATOM 581 N N . ASN A 1 79 ? -6.298 3.400 30.955 1.00 97.12 79 ASN A N 1
ATOM 582 C CA . ASN A 1 79 ? -6.102 3.535 32.402 1.00 97.12 79 ASN A CA 1
ATOM 583 C C . ASN A 1 79 ? -6.778 2.407 33.195 1.00 97.12 79 ASN A C 1
ATOM 585 O O . ASN A 1 79 ? -6.601 2.311 34.415 1.00 97.12 79 ASN A O 1
ATOM 589 N N . VAL A 1 80 ? -7.600 1.590 32.527 1.00 97.88 80 VAL A N 1
ATOM 590 C CA . VAL A 1 80 ? -8.336 0.475 33.141 1.00 97.88 80 VAL A CA 1
ATOM 591 C C . VAL A 1 80 ? -8.093 -0.865 32.443 1.00 97.88 80 VAL A C 1
ATOM 593 O O . VAL A 1 80 ? -8.231 -1.894 33.093 1.00 97.88 80 VAL A O 1
ATOM 596 N N . LEU A 1 81 ? -7.715 -0.871 31.159 1.00 97.88 81 LEU A N 1
ATOM 597 C CA . LEU A 1 81 ? -7.478 -2.070 30.346 1.00 97.88 81 LEU A CA 1
ATOM 598 C C . LEU A 1 81 ? -5.980 -2.301 30.106 1.00 97.88 81 LEU A C 1
ATOM 600 O O . LEU A 1 81 ? -5.294 -1.435 29.565 1.00 97.88 81 LEU A O 1
ATOM 604 N N . LYS A 1 82 ? -5.500 -3.510 30.408 1.00 97.25 82 LYS A N 1
ATOM 605 C CA . LYS A 1 82 ? -4.142 -3.980 30.106 1.00 97.25 82 LYS A CA 1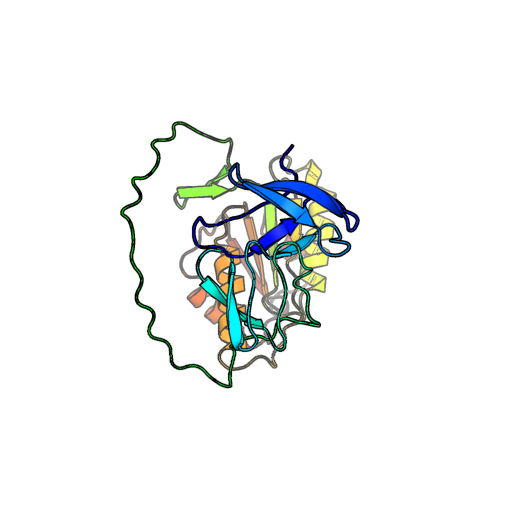
ATOM 606 C C . LYS A 1 82 ? -4.191 -5.159 29.135 1.00 97.25 82 LYS A C 1
ATOM 608 O O . LYS A 1 82 ? -5.082 -5.996 29.212 1.00 97.25 82 LYS A O 1
ATOM 613 N N . THR A 1 83 ? -3.236 -5.228 28.209 1.00 94.69 83 THR A N 1
ATOM 614 C CA . THR A 1 83 ? -3.147 -6.337 27.245 1.00 94.69 83 THR A CA 1
ATOM 615 C C . THR A 1 83 ? -2.833 -7.678 27.922 1.00 94.69 83 THR A C 1
ATOM 617 O O . THR A 1 83 ? -2.152 -7.717 28.947 1.00 94.69 83 THR A O 1
ATOM 620 N N . ASN A 1 84 ? -3.294 -8.773 27.310 1.00 92.69 84 ASN A N 1
ATOM 621 C CA . ASN A 1 84 ? -2.932 -10.147 27.680 1.00 92.69 84 ASN A CA 1
ATOM 622 C C . ASN A 1 84 ? -1.651 -10.632 26.973 1.00 92.69 84 ASN A C 1
ATOM 624 O O . ASN A 1 84 ? -1.259 -11.779 27.151 1.00 92.69 84 ASN A O 1
ATOM 628 N N . LEU A 1 85 ? -1.023 -9.798 26.136 1.00 88.94 85 LEU A N 1
ATOM 629 C CA . LEU A 1 85 ? 0.212 -10.159 25.440 1.00 88.94 85 LEU A CA 1
ATOM 630 C C . LEU A 1 85 ? 1.383 -10.278 26.423 1.00 88.94 85 LEU A C 1
ATOM 632 O O . LEU A 1 85 ? 1.732 -9.311 27.103 1.00 88.94 85 LEU A O 1
ATOM 636 N N . GLU A 1 86 ?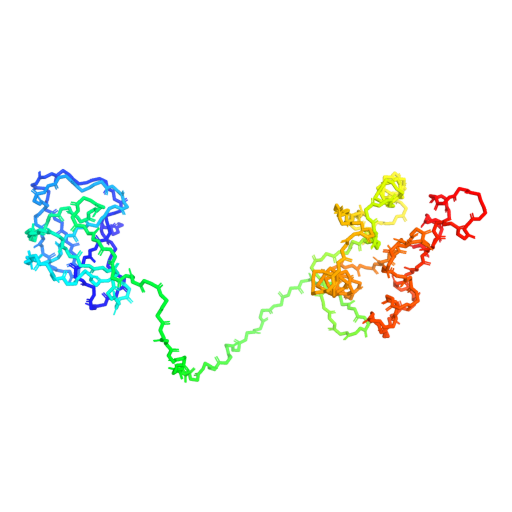 2.029 -11.441 26.420 1.00 84.38 86 GLU A N 1
ATOM 637 C CA . GLU A 1 86 ? 3.247 -11.729 27.172 1.00 84.38 86 GLU A CA 1
ATOM 638 C C . GLU A 1 86 ? 4.326 -12.332 26.258 1.00 84.38 86 GLU A C 1
ATOM 640 O O . GLU A 1 86 ? 4.066 -13.253 25.488 1.00 84.38 86 GLU A O 1
ATOM 645 N N . GLY A 1 87 ? 5.548 -11.794 26.342 1.00 82.31 87 GLY A N 1
ATOM 646 C CA . GLY A 1 87 ? 6.750 -12.355 25.715 1.00 82.31 87 GLY A CA 1
ATOM 647 C C . GLY A 1 87 ? 6.607 -12.766 24.242 1.00 82.31 87 GLY A C 1
ATOM 648 O O . GLY A 1 87 ? 6.166 -11.991 23.395 1.00 82.31 87 GLY A O 1
ATOM 649 N N . THR A 1 88 ? 7.052 -13.989 23.945 1.00 80.81 88 THR A N 1
ATOM 650 C CA . THR A 1 88 ? 6.843 -14.669 22.660 1.00 80.81 88 THR A CA 1
ATOM 651 C C . THR A 1 88 ? 5.841 -15.792 22.890 1.00 80.81 88 THR A C 1
ATOM 653 O O . THR A 1 88 ? 6.130 -16.721 23.639 1.00 80.81 88 THR A O 1
ATOM 656 N N . LEU A 1 89 ? 4.669 -15.698 22.264 1.00 79.25 89 LEU A N 1
ATOM 657 C CA . LEU A 1 89 ? 3.615 -16.702 22.383 1.00 79.25 89 LEU A CA 1
ATOM 658 C C . LEU A 1 89 ? 3.831 -17.824 21.363 1.00 79.25 89 LEU A C 1
ATOM 660 O O . LEU A 1 89 ? 3.873 -17.567 20.157 1.00 79.25 89 LEU A O 1
ATOM 664 N N . GLU A 1 90 ? 3.894 -19.070 21.829 1.00 81.56 90 GLU A N 1
ATOM 665 C CA . GLU A 1 90 ? 3.709 -20.224 20.949 1.00 81.56 90 GLU A CA 1
ATOM 666 C C . GLU A 1 90 ? 2.229 -20.314 20.554 1.00 81.56 90 GLU A C 1
ATOM 668 O O . GLU A 1 90 ? 1.349 -20.447 21.404 1.00 81.56 90 GLU A O 1
ATOM 673 N N . TYR A 1 91 ? 1.941 -20.236 19.254 1.00 81.56 91 TYR A N 1
ATOM 674 C CA . TYR A 1 91 ? 0.592 -20.400 18.719 1.00 81.56 91 TYR A CA 1
ATOM 675 C C . TYR A 1 91 ? 0.604 -21.376 17.543 1.00 81.56 91 TYR A C 1
ATOM 677 O O . TYR A 1 91 ? 1.540 -21.409 16.747 1.00 81.56 91 TYR A O 1
ATOM 685 N N . THR A 1 92 ? -0.463 -22.165 17.411 1.00 88.38 92 THR A N 1
ATOM 686 C CA . THR A 1 92 ? -0.660 -23.064 16.266 1.00 88.38 92 THR A CA 1
ATOM 687 C C . THR A 1 92 ? -1.729 -22.486 15.350 1.00 88.38 92 THR A C 1
ATOM 689 O O . THR A 1 92 ? -2.897 -22.388 15.734 1.00 88.38 92 THR A O 1
ATOM 692 N N . TYR A 1 93 ? -1.353 -22.118 14.124 1.00 88.00 93 TYR A N 1
ATOM 693 C CA . TYR A 1 93 ? -2.305 -21.661 13.113 1.00 88.00 93 TYR A CA 1
ATOM 694 C C . TYR A 1 93 ? -3.239 -22.810 12.700 1.00 88.00 93 TYR A C 1
ATOM 696 O O . TYR A 1 93 ? -2.853 -23.702 11.950 1.00 88.00 93 TYR A O 1
ATOM 704 N N . SER A 1 94 ? -4.473 -22.773 13.208 1.00 88.31 94 SER A N 1
ATOM 705 C CA . SER A 1 94 ? -5.518 -23.777 12.961 1.00 88.31 94 SER A CA 1
ATOM 706 C C . SER A 1 94 ? -6.699 -23.131 12.222 1.00 88.31 94 SER A C 1
ATOM 708 O O . SER A 1 94 ? -7.711 -22.806 12.847 1.00 88.31 94 SER A O 1
ATOM 710 N N . PRO A 1 95 ? -6.576 -22.844 10.913 1.00 87.00 95 PRO A N 1
ATOM 711 C CA . PRO A 1 95 ? -7.612 -22.138 10.172 1.00 87.00 95 PRO A CA 1
ATOM 712 C C . PRO A 1 95 ? -8.859 -23.000 9.959 1.00 87.00 95 PRO A C 1
ATOM 714 O O . PRO A 1 95 ? -8.779 -24.139 9.503 1.00 87.00 95 PRO A O 1
ATOM 717 N N . SER A 1 96 ? -10.027 -22.407 10.197 1.00 86.69 96 SER A N 1
ATOM 718 C CA . SER A 1 96 ? -11.318 -22.962 9.788 1.00 86.69 96 SER A CA 1
ATOM 719 C C . SER A 1 96 ? -11.823 -22.211 8.559 1.00 86.69 96 SER A C 1
ATOM 721 O O . SER A 1 96 ? -12.437 -21.150 8.678 1.00 86.69 96 SER A O 1
ATOM 723 N N . PHE A 1 97 ? -11.566 -22.752 7.369 1.00 87.00 97 PHE A N 1
ATOM 724 C CA . PHE A 1 97 ? -12.069 -22.176 6.123 1.00 87.00 97 PHE A CA 1
ATOM 725 C C . PHE A 1 97 ? -13.540 -22.547 5.913 1.00 87.00 97 PHE A C 1
ATOM 727 O O . PHE A 1 97 ? -13.867 -23.703 5.648 1.00 87.00 97 PHE A O 1
ATOM 734 N N . ALA A 1 98 ? -14.432 -21.558 5.976 1.00 86.00 98 ALA A N 1
ATOM 735 C CA . ALA A 1 98 ? -15.760 -21.704 5.393 1.00 86.00 98 ALA A CA 1
ATOM 736 C C . ALA A 1 98 ? -15.630 -21.707 3.854 1.00 86.00 98 ALA A C 1
ATOM 738 O O . ALA A 1 98 ? -14.909 -20.860 3.318 1.00 86.00 98 ALA A O 1
ATOM 739 N N . PRO A 1 99 ? -16.298 -22.617 3.121 1.00 85.56 99 PRO A N 1
ATOM 740 C CA . PRO A 1 99 ? -16.254 -22.622 1.663 1.00 85.56 99 PRO A CA 1
ATOM 741 C C . PRO A 1 99 ? -16.970 -21.385 1.105 1.00 85.56 99 PRO A C 1
ATOM 743 O O . PRO A 1 99 ? -18.198 -21.302 1.099 1.00 85.56 99 PRO A O 1
ATOM 746 N N . ILE A 1 100 ? -16.193 -20.418 0.618 1.00 83.38 100 ILE A N 1
ATOM 747 C CA . ILE A 1 100 ? -16.711 -19.237 -0.075 1.00 83.38 100 ILE A CA 1
ATOM 748 C C . ILE A 1 100 ? -16.957 -19.627 -1.533 1.00 83.38 100 ILE A C 1
ATOM 750 O O . ILE A 1 100 ? -16.015 -19.885 -2.282 1.00 83.38 100 ILE A O 1
ATOM 754 N N . SER A 1 101 ? -18.223 -19.658 -1.950 1.00 82.75 101 SER A N 1
ATOM 755 C CA . SER A 1 101 ? -18.552 -19.754 -3.376 1.00 82.75 101 SER A CA 1
ATOM 756 C C . SER A 1 101 ? -18.182 -18.435 -4.061 1.00 82.75 101 SER A C 1
ATOM 758 O O . SER A 1 101 ? -18.588 -17.383 -3.558 1.00 82.75 101 SER A O 1
ATOM 760 N N . PRO A 1 102 ? -17.445 -18.442 -5.190 1.00 79.62 102 PRO A N 1
ATOM 761 C CA . PRO A 1 102 ? -17.214 -17.231 -5.963 1.00 79.62 102 PRO A CA 1
ATOM 762 C C . PRO A 1 102 ? -18.552 -16.593 -6.336 1.00 79.62 102 PRO A C 1
ATOM 764 O O . PRO A 1 102 ? -19.423 -17.258 -6.899 1.00 79.62 102 PRO A O 1
ATOM 767 N N . ALA A 1 103 ? -18.725 -15.308 -6.026 1.00 78.38 103 ALA A N 1
ATOM 768 C CA . ALA A 1 103 ? -19.889 -14.573 -6.492 1.00 78.38 103 ALA A CA 1
ATOM 769 C C . ALA A 1 103 ? -19.838 -14.509 -8.024 1.00 78.38 103 ALA A C 1
ATOM 771 O O . ALA A 1 103 ? -18.915 -13.916 -8.588 1.00 78.38 103 ALA A O 1
ATOM 772 N N . ALA A 1 104 ? -20.819 -15.121 -8.693 1.00 79.69 104 ALA A N 1
ATOM 773 C CA . ALA A 1 104 ? -21.001 -14.946 -10.127 1.00 79.69 104 ALA A CA 1
ATOM 774 C C . ALA A 1 104 ? -21.220 -13.451 -10.400 1.00 79.69 104 ALA A C 1
ATOM 776 O O . ALA A 1 104 ? -22.148 -12.845 -9.863 1.00 79.69 104 ALA A O 1
ATOM 777 N N . SER A 1 105 ? -20.320 -12.852 -11.176 1.00 81.81 105 SER A N 1
ATOM 778 C CA . SER A 1 105 ? -20.294 -11.415 -11.419 1.00 81.81 105 SER A CA 1
ATOM 779 C C . SER A 1 105 ? -20.054 -11.150 -12.895 1.00 81.81 105 SER A C 1
ATOM 781 O O . SER A 1 105 ? -18.972 -11.408 -13.415 1.00 81.81 105 SER A O 1
ATOM 783 N N . GLU A 1 106 ? -21.059 -10.565 -13.541 1.00 90.38 106 GLU A N 1
ATOM 784 C CA . GLU A 1 106 ? -20.990 -10.058 -14.917 1.00 90.38 106 GLU A CA 1
ATOM 785 C C . GLU A 1 106 ? -20.298 -8.677 -14.992 1.00 90.38 106 GLU A C 1
ATOM 787 O O . GLU A 1 106 ? -20.316 -8.004 -16.025 1.00 90.38 106 GLU A O 1
ATOM 792 N N . ALA A 1 107 ? -19.714 -8.202 -13.883 1.00 90.94 107 ALA A N 1
ATOM 793 C CA . ALA A 1 107 ? -19.051 -6.907 -13.828 1.00 90.94 107 ALA A CA 1
ATOM 794 C C . ALA A 1 107 ? -17.779 -6.905 -14.690 1.00 90.94 107 ALA A C 1
ATOM 796 O O . ALA A 1 107 ? -16.853 -7.688 -14.485 1.00 90.94 107 ALA A O 1
ATOM 797 N N . THR A 1 108 ? -17.711 -5.963 -15.629 1.00 93.31 108 THR A N 1
ATOM 798 C CA . THR A 1 108 ? -16.560 -5.766 -16.517 1.00 93.31 108 THR A CA 1
ATOM 799 C C . THR A 1 108 ? -16.022 -4.343 -16.400 1.00 93.31 108 THR A C 1
ATOM 801 O O . THR A 1 108 ? -16.720 -3.426 -15.967 1.00 93.31 108 THR A O 1
ATOM 804 N N . PHE A 1 109 ? -14.764 -4.143 -16.794 1.00 95.56 109 PHE A N 1
ATOM 805 C CA . PHE A 1 109 ? -14.131 -2.826 -16.856 1.00 95.56 109 PHE A CA 1
ATOM 806 C C . PHE A 1 109 ? -13.334 -2.673 -18.156 1.00 95.56 109 PHE A C 1
ATOM 808 O O . PHE A 1 109 ? -12.952 -3.657 -18.794 1.00 95.56 109 PHE A O 1
ATOM 815 N N . LYS A 1 110 ? -13.070 -1.425 -18.560 1.00 96.06 110 LYS A N 1
ATOM 816 C CA . LYS A 1 110 ? -12.173 -1.127 -19.684 1.00 96.06 110 LYS A CA 1
ATOM 817 C C . LYS A 1 110 ? -10.727 -1.196 -19.192 1.00 96.06 110 LYS A C 1
ATOM 819 O O . LYS A 1 110 ? -10.330 -0.369 -18.379 1.00 96.06 110 LYS A O 1
ATOM 824 N N . GLY A 1 111 ? -9.965 -2.168 -19.686 1.00 96.19 111 GLY A N 1
ATOM 825 C CA . GLY A 1 111 ? -8.562 -2.373 -19.330 1.00 96.19 111 GLY A CA 1
ATOM 826 C C . GLY A 1 111 ? -7.696 -2.751 -20.529 1.00 96.19 111 GLY A C 1
ATOM 827 O O . GLY A 1 111 ? -8.191 -3.201 -21.565 1.00 96.19 111 GLY A O 1
ATOM 828 N N . TYR A 1 112 ? -6.389 -2.579 -20.370 1.00 95.75 112 TYR A N 1
ATOM 829 C CA . TYR A 1 112 ? -5.369 -2.849 -21.377 1.00 95.75 112 TYR A CA 1
ATOM 830 C C . TYR A 1 112 ? -4.935 -4.315 -21.303 1.00 95.75 112 TYR A C 1
ATOM 832 O O . TYR A 1 112 ? -4.159 -4.699 -20.427 1.00 95.75 112 TYR A O 1
ATOM 840 N N . ARG A 1 113 ? -5.454 -5.148 -22.209 1.00 95.69 113 ARG A N 1
ATOM 841 C CA . ARG A 1 113 ? -5.060 -6.562 -22.327 1.00 95.69 113 ARG A CA 1
ATOM 842 C C . ARG A 1 113 ? -3.599 -6.674 -22.777 1.00 95.69 113 ARG A C 1
ATOM 844 O O . ARG A 1 113 ? -3.166 -5.930 -23.655 1.00 95.69 113 ARG A O 1
ATOM 851 N N . ARG A 1 114 ? -2.859 -7.609 -22.186 1.00 93.31 114 ARG A N 1
ATOM 852 C CA . ARG A 1 114 ? -1.455 -7.916 -22.495 1.00 93.31 114 ARG A CA 1
ATOM 853 C C . ARG A 1 114 ? -1.334 -9.275 -23.196 1.00 93.31 114 ARG A C 1
ATOM 855 O O . ARG A 1 114 ? -2.258 -10.086 -23.157 1.00 93.31 114 ARG A O 1
ATOM 862 N N . SER A 1 115 ? -0.200 -9.505 -23.859 1.00 90.81 115 SER A N 1
ATOM 863 C CA . SER A 1 115 ? 0.108 -10.728 -24.621 1.00 90.81 115 SER A CA 1
ATOM 864 C C . SER A 1 115 ? 0.205 -11.990 -23.749 1.00 90.81 115 SER A C 1
ATOM 866 O O . SER A 1 115 ? -0.016 -13.092 -24.243 1.00 90.81 115 SER A O 1
ATOM 868 N N . ASP A 1 116 ? 0.461 -11.828 -22.450 1.00 88.50 116 ASP A N 1
ATOM 869 C CA . ASP A 1 116 ? 0.472 -12.877 -21.420 1.00 88.50 116 ASP A CA 1
ATOM 870 C C . ASP A 1 116 ? -0.925 -13.202 -20.839 1.00 88.50 116 ASP A C 1
ATOM 872 O O . ASP A 1 116 ? -1.054 -14.078 -19.986 1.00 88.50 116 ASP A O 1
ATOM 876 N N . GLY A 1 117 ? -1.977 -12.508 -21.289 1.00 93.06 117 GLY A N 1
ATOM 877 C CA . GLY A 1 117 ? -3.348 -12.658 -20.795 1.00 93.06 117 GLY A CA 1
ATOM 878 C C . GLY A 1 117 ? -3.701 -11.792 -19.579 1.00 93.06 117 GLY A C 1
ATOM 879 O O . GLY A 1 117 ? -4.878 -11.723 -19.219 1.00 93.06 117 GLY A O 1
ATOM 880 N N . GLN A 1 118 ? -2.739 -11.085 -18.976 1.00 95.38 118 GLN A N 1
ATOM 881 C CA . GLN A 1 118 ? -3.015 -10.132 -17.900 1.00 95.38 118 GLN A CA 1
ATOM 882 C C . GLN A 1 118 ? -3.714 -8.864 -18.427 1.00 95.38 118 GLN A C 1
ATOM 884 O O . GLN A 1 118 ? -3.729 -8.572 -19.627 1.00 95.38 118 GLN A O 1
ATOM 889 N N . VAL A 1 119 ? -4.302 -8.077 -17.518 1.00 97.06 119 VAL A N 1
ATOM 890 C CA . VAL A 1 119 ? -5.014 -6.834 -17.857 1.00 97.06 119 VAL A CA 1
ATOM 891 C C . VAL A 1 119 ? -4.547 -5.689 -16.961 1.00 97.06 119 VAL A C 1
ATOM 893 O O . VAL A 1 119 ? -4.668 -5.755 -15.741 1.00 97.06 119 VAL A O 1
ATOM 896 N N . GLY A 1 120 ? -4.025 -4.627 -17.574 1.00 96.44 120 GLY A N 1
ATOM 897 C CA . GLY A 1 120 ? -3.682 -3.380 -16.895 1.00 96.44 120 GLY A CA 1
ATOM 898 C C . GLY A 1 120 ? -4.883 -2.440 -16.767 1.00 96.44 120 GLY A C 1
ATOM 899 O O . GLY A 1 120 ? -5.734 -2.374 -17.652 1.00 96.44 120 GLY A O 1
ATOM 900 N N . ILE A 1 121 ? -4.918 -1.659 -15.690 1.00 97.25 121 ILE A N 1
ATOM 901 C CA . ILE A 1 121 ? -5.833 -0.516 -15.502 1.00 97.25 121 ILE A CA 1
ATOM 902 C C . ILE A 1 121 ? -5.199 0.825 -15.915 1.00 97.25 121 ILE A C 1
ATOM 904 O O . ILE A 1 121 ? -5.857 1.857 -15.844 1.00 97.25 121 ILE A O 1
ATOM 908 N N . ARG A 1 122 ? -3.921 0.811 -16.313 1.00 96.06 122 ARG A N 1
ATOM 909 C CA . ARG A 1 122 ? -3.166 1.947 -16.864 1.00 96.06 122 ARG A CA 1
ATOM 910 C C . ARG A 1 122 ? -2.289 1.479 -18.021 1.00 96.06 122 ARG A C 1
ATOM 912 O O . ARG A 1 122 ? -1.958 0.291 -18.100 1.00 96.06 122 ARG A O 1
ATOM 919 N N . ASN A 1 123 ? -1.878 2.411 -18.873 1.00 95.75 123 ASN A N 1
ATOM 920 C CA . ASN A 1 123 ? -0.955 2.160 -19.980 1.00 95.75 123 ASN A CA 1
ATOM 921 C C . ASN A 1 123 ? 0.268 3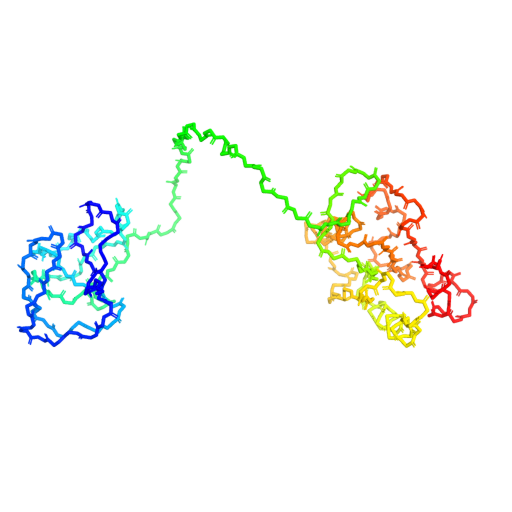.082 -19.876 1.00 95.75 123 ASN A C 1
ATOM 923 O O . ASN A 1 123 ? 0.365 4.104 -20.550 1.00 95.75 123 ASN A O 1
ATOM 927 N N . GLU A 1 124 ? 1.183 2.740 -18.972 1.00 95.44 124 GLU A N 1
ATOM 928 C CA . GLU A 1 124 ? 2.363 3.547 -18.640 1.00 95.44 124 GLU A CA 1
ATOM 929 C C . GLU A 1 124 ? 3.644 2.926 -19.212 1.00 95.44 124 GLU A C 1
ATOM 931 O O . GLU A 1 124 ? 3.720 1.709 -19.368 1.00 95.44 124 GLU A O 1
ATOM 936 N N . LEU A 1 125 ? 4.676 3.734 -19.463 1.00 95.31 125 LEU A N 1
ATOM 937 C CA . LEU A 1 125 ? 6.025 3.221 -19.721 1.00 95.31 125 LEU A CA 1
ATOM 938 C C . LEU A 1 125 ? 6.881 3.335 -18.459 1.00 95.31 125 LEU A C 1
ATOM 940 O O . LEU A 1 125 ? 6.939 4.396 -17.832 1.00 95.31 125 LEU A O 1
ATOM 944 N N . TRP A 1 126 ? 7.513 2.238 -18.058 1.00 97.69 126 TRP A N 1
ATOM 945 C CA . TRP A 1 126 ? 8.233 2.142 -16.789 1.00 97.69 126 TRP A CA 1
ATOM 946 C C . TRP A 1 126 ? 9.739 2.053 -17.028 1.00 97.69 126 TRP A C 1
ATOM 948 O O . TRP A 1 126 ? 10.200 1.217 -17.798 1.00 97.69 126 TRP A O 1
ATOM 958 N N . VAL A 1 127 ? 10.512 2.900 -16.351 1.00 98.19 127 VAL A N 1
ATOM 959 C CA . VAL A 1 127 ? 11.977 2.861 -16.360 1.00 98.19 127 VAL A CA 1
ATOM 960 C C . VAL A 1 127 ? 12.449 2.364 -14.996 1.00 98.19 127 VAL A C 1
ATOM 962 O O . VAL A 1 127 ? 12.211 3.006 -13.970 1.00 98.19 127 VAL A O 1
ATOM 965 N N . ILE A 1 128 ? 13.065 1.185 -14.982 1.00 98.25 128 ILE A N 1
ATOM 966 C CA . ILE A 1 128 ? 13.405 0.436 -13.769 1.00 98.25 128 ILE A CA 1
ATOM 967 C C . ILE A 1 128 ? 14.934 0.406 -13.629 1.00 98.25 128 ILE A C 1
ATOM 969 O O . ILE A 1 128 ? 15.586 -0.349 -14.354 1.00 98.25 128 ILE A O 1
ATOM 973 N N . PRO A 1 129 ? 15.534 1.219 -12.743 1.00 97.75 129 PRO A N 1
ATOM 974 C CA . PRO A 1 129 ? 16.948 1.092 -12.419 1.00 97.75 129 PRO A CA 1
ATOM 975 C C . PRO A 1 129 ? 17.206 -0.224 -11.662 1.00 97.75 129 PRO A C 1
ATOM 977 O O . PRO A 1 129 ? 16.406 -0.615 -10.817 1.00 97.75 129 PRO A O 1
ATOM 980 N N . THR A 1 130 ? 18.317 -0.910 -11.947 1.00 96.88 130 THR A N 1
ATOM 981 C CA . THR A 1 130 ? 18.755 -2.100 -11.180 1.00 96.88 130 THR A CA 1
ATOM 982 C C . THR A 1 130 ? 19.577 -1.743 -9.938 1.00 96.88 130 THR A C 1
ATOM 984 O O . THR A 1 130 ? 19.809 -2.606 -9.086 1.00 96.88 130 THR A O 1
ATOM 987 N N . VAL A 1 131 ? 20.043 -0.490 -9.861 1.00 96.38 131 VAL A N 1
ATOM 988 C CA . VAL A 1 131 ? 20.897 0.076 -8.812 1.00 96.38 131 VAL A CA 1
ATOM 989 C C . VAL A 1 131 ? 20.649 1.581 -8.681 1.00 96.38 131 VAL A C 1
ATOM 991 O O . VAL A 1 131 ? 20.480 2.280 -9.681 1.00 96.38 131 VAL A O 1
ATOM 994 N N . GLY A 1 132 ? 20.708 2.118 -7.460 1.00 96.31 132 GLY A N 1
ATOM 995 C CA . GLY A 1 132 ? 20.456 3.541 -7.204 1.00 96.31 132 GLY A CA 1
ATOM 996 C C . GLY A 1 132 ? 21.397 4.512 -7.936 1.00 96.31 132 GLY A C 1
ATOM 997 O O . GLY A 1 132 ? 21.038 5.666 -8.168 1.00 96.31 132 GLY A O 1
ATOM 998 N N . CYS A 1 133 ? 22.579 4.055 -8.364 1.00 96.12 133 CYS A N 1
ATOM 999 C CA . CYS A 1 133 ? 23.546 4.869 -9.106 1.00 96.12 133 CYS A CA 1
ATOM 1000 C C . CYS A 1 133 ? 23.046 5.334 -10.489 1.00 96.12 133 CYS A C 1
ATOM 1002 O O . CYS A 1 133 ? 23.537 6.344 -10.981 1.00 96.12 133 CYS A O 1
ATOM 1004 N N . VAL A 1 134 ? 22.063 4.651 -11.094 1.00 97.12 134 VAL A N 1
ATOM 1005 C CA . VAL A 1 134 ? 21.446 5.050 -12.380 1.00 97.12 134 VAL A CA 1
ATOM 1006 C C . VAL A 1 134 ? 20.065 5.699 -12.225 1.00 97.12 134 VAL A C 1
ATOM 1008 O O . VAL A 1 134 ? 19.405 5.975 -13.225 1.00 97.12 134 VAL A O 1
ATOM 1011 N N . ASN A 1 135 ? 19.639 6.037 -10.999 1.00 97.69 135 ASN A N 1
ATOM 1012 C CA . ASN A 1 135 ? 18.381 6.764 -10.766 1.00 97.69 135 ASN A CA 1
ATOM 1013 C C . ASN A 1 135 ? 18.311 8.065 -11.585 1.00 97.69 135 ASN A C 1
ATOM 1015 O O . ASN A 1 135 ? 17.320 8.306 -12.267 1.00 97.69 135 ASN A O 1
ATOM 1019 N N . GLY A 1 136 ? 19.383 8.867 -11.586 1.00 97.69 136 GLY A N 1
ATOM 1020 C CA . GLY A 1 136 ? 19.431 10.128 -12.339 1.00 97.69 136 GLY A CA 1
ATOM 1021 C C . GLY A 1 136 ? 19.324 9.942 -13.859 1.00 97.69 136 GLY A C 1
ATOM 1022 O O . GLY A 1 136 ? 18.706 10.763 -14.535 1.00 97.69 136 GLY A O 1
ATOM 1023 N N . VAL A 1 137 ? 19.859 8.836 -14.390 1.00 97.38 137 VAL A N 1
ATOM 1024 C CA . VAL A 1 137 ? 19.738 8.455 -15.809 1.00 97.38 137 VAL A CA 1
ATOM 1025 C C . VAL A 1 137 ? 18.293 8.062 -16.120 1.00 97.38 137 VAL A C 1
ATOM 1027 O O . VAL A 1 137 ? 17.692 8.599 -17.050 1.00 97.38 137 VAL A O 1
ATOM 1030 N N . ALA A 1 138 ? 17.694 7.198 -15.295 1.00 97.81 138 ALA A N 1
ATOM 1031 C CA . ALA A 1 138 ? 16.301 6.776 -15.432 1.00 97.81 138 ALA A CA 1
ATOM 1032 C C . ALA A 1 138 ? 15.318 7.962 -15.360 1.00 97.81 138 ALA A C 1
ATOM 1034 O O . ALA A 1 138 ? 14.398 8.066 -16.175 1.00 97.81 138 ALA A O 1
ATOM 1035 N N . GLU A 1 139 ? 15.533 8.893 -14.430 1.00 98.06 139 GLU A N 1
ATOM 1036 C CA . GLU A 1 139 ? 14.748 10.124 -14.294 1.00 98.06 139 GLU A CA 1
ATOM 1037 C C . GLU A 1 139 ? 14.943 11.081 -15.480 1.00 98.06 139 GLU A C 1
ATOM 1039 O O . GLU A 1 139 ? 13.969 11.677 -15.949 1.00 98.06 139 GLU A O 1
ATOM 1044 N N . ALA A 1 140 ? 16.165 11.209 -16.010 1.00 97.25 140 ALA A N 1
ATOM 1045 C CA . ALA A 1 140 ? 16.441 12.013 -17.200 1.00 97.25 140 ALA A CA 1
ATOM 1046 C C . ALA A 1 140 ? 15.755 11.448 -18.457 1.00 97.25 140 ALA A C 1
ATOM 1048 O O . ALA A 1 140 ? 15.131 12.216 -19.193 1.00 97.25 140 ALA A O 1
ATOM 1049 N N . ILE A 1 141 ? 15.791 10.122 -18.658 1.00 96.00 141 ILE A N 1
ATOM 1050 C CA . ILE A 1 141 ? 15.048 9.431 -19.726 1.00 96.00 141 ILE A CA 1
ATOM 1051 C C . ILE A 1 141 ? 13.550 9.719 -19.581 1.00 96.00 141 ILE A C 1
ATOM 1053 O O . ILE A 1 141 ? 12.905 10.152 -20.536 1.00 96.00 141 ILE A O 1
ATOM 1057 N N . CYS A 1 142 ? 12.992 9.558 -18.377 1.00 95.75 142 CYS A N 1
ATOM 1058 C CA . CYS A 1 142 ? 11.573 9.818 -18.136 1.00 95.75 142 CYS A CA 1
ATOM 1059 C C . CYS A 1 142 ? 11.188 11.273 -18.404 1.00 95.75 142 CYS A C 1
ATOM 1061 O O . CYS A 1 142 ? 10.151 11.520 -19.016 1.00 95.75 142 CYS A O 1
ATOM 1063 N N . ARG A 1 143 ? 11.999 12.242 -17.966 1.00 95.75 143 ARG A N 1
ATOM 1064 C CA . ARG A 1 143 ? 11.747 13.668 -18.211 1.00 95.75 143 ARG A CA 1
ATOM 1065 C C . ARG A 1 143 ? 11.663 13.954 -19.712 1.00 95.75 143 ARG A C 1
ATOM 1067 O O . ARG A 1 143 ? 10.638 14.453 -20.168 1.00 95.75 143 ARG A O 1
ATOM 1074 N N . ARG A 1 144 ? 12.676 13.538 -20.476 1.00 93.69 144 ARG A N 1
ATOM 1075 C CA . ARG A 1 144 ? 12.746 13.777 -21.926 1.00 93.69 144 ARG A CA 1
ATOM 1076 C C . ARG A 1 144 ? 11.681 13.013 -22.719 1.00 93.69 144 ARG A C 1
ATOM 1078 O O . ARG A 1 144 ? 11.134 13.551 -23.674 1.00 93.69 144 ARG A O 1
ATOM 1085 N N . PHE A 1 145 ? 11.303 11.801 -22.306 1.00 91.81 145 PHE A N 1
ATOM 1086 C CA . PHE A 1 145 ? 10.194 11.095 -22.958 1.00 91.81 145 PHE A CA 1
ATOM 1087 C C . PHE A 1 145 ? 8.851 11.795 -22.695 1.00 91.81 145 PHE A C 1
ATOM 1089 O O . PHE A 1 145 ? 8.032 11.912 -23.604 1.00 91.81 145 PHE A O 1
ATOM 1096 N N . ASN A 1 146 ? 8.621 12.313 -21.480 1.00 90.88 146 ASN A N 1
ATOM 1097 C CA . ASN A 1 146 ? 7.400 13.068 -21.180 1.00 90.88 146 ASN A CA 1
ATOM 1098 C C . ASN A 1 146 ? 7.338 14.417 -21.936 1.00 90.88 146 ASN A C 1
ATOM 1100 O O . ASN A 1 146 ? 6.242 14.853 -22.278 1.00 90.88 146 ASN A O 1
ATOM 1104 N N . GLU A 1 147 ? 8.473 15.043 -22.273 1.00 91.88 147 GLU A N 1
ATOM 1105 C CA . GLU A 1 147 ? 8.529 16.198 -23.196 1.00 91.88 147 GLU A CA 1
ATOM 1106 C C . GLU A 1 147 ? 8.060 15.825 -24.621 1.00 91.88 147 GLU A C 1
ATOM 1108 O O . GLU A 1 147 ? 7.441 16.635 -25.310 1.00 91.88 147 GLU A O 1
ATOM 1113 N N . GLU A 1 148 ? 8.281 14.577 -25.052 1.00 88.00 148 GLU A N 1
ATOM 1114 C CA . GLU A 1 148 ? 7.800 14.028 -26.328 1.00 88.00 148 GLU A CA 1
ATOM 1115 C C . GLU A 1 148 ? 6.402 13.367 -26.253 1.00 88.00 148 GLU A C 1
ATOM 1117 O O . GLU A 1 148 ? 5.912 12.881 -27.276 1.00 88.00 148 GLU A O 1
ATOM 1122 N N . ALA A 1 149 ? 5.727 13.354 -25.094 1.00 82.19 149 ALA A N 1
ATOM 1123 C CA . ALA A 1 149 ? 4.529 12.532 -24.845 1.00 82.19 149 ALA A CA 1
ATOM 1124 C C . ALA A 1 149 ? 3.381 12.736 -25.852 1.00 82.19 149 ALA A C 1
ATOM 1126 O O . ALA A 1 149 ? 2.662 11.788 -26.166 1.00 82.19 149 ALA A O 1
ATOM 1127 N N . ALA A 1 150 ? 3.237 13.937 -26.423 1.00 85.88 150 ALA A N 1
ATOM 1128 C CA . ALA A 1 150 ? 2.232 14.233 -27.448 1.00 85.88 150 ALA A CA 1
ATOM 1129 C C . ALA A 1 150 ? 2.352 13.359 -28.717 1.00 85.88 150 ALA A C 1
ATOM 1131 O O . ALA A 1 150 ? 1.376 13.209 -29.449 1.00 85.88 150 ALA A O 1
ATOM 1132 N N . LYS A 1 151 ? 3.525 12.758 -28.974 1.00 88.50 151 LYS A N 1
ATOM 1133 C CA . LYS A 1 151 ? 3.747 11.806 -30.077 1.00 88.50 151 LYS A CA 1
ATOM 1134 C C . LYS A 1 151 ? 3.160 10.416 -29.798 1.00 88.50 151 LYS A C 1
ATOM 1136 O O . LYS A 1 151 ? 2.934 9.660 -30.738 1.00 88.50 151 LYS A O 1
ATOM 1141 N N . TYR A 1 152 ? 2.900 10.085 -28.531 1.00 88.31 152 TYR A N 1
ATOM 1142 C CA . TYR A 1 152 ? 2.511 8.750 -28.071 1.00 88.31 152 TYR A CA 1
ATOM 1143 C C . TYR A 1 152 ? 1.208 8.799 -27.248 1.00 88.31 152 TYR A C 1
ATOM 1145 O O . TYR A 1 152 ? 1.209 8.414 -26.081 1.00 88.31 152 TYR A O 1
ATOM 1153 N N . PRO A 1 153 ? 0.066 9.231 -27.824 1.00 87.81 153 PRO A N 1
ATOM 1154 C CA . PRO A 1 153 ? -1.177 9.483 -27.080 1.00 87.81 153 PRO A CA 1
ATOM 1155 C C . PRO A 1 153 ? -1.798 8.242 -26.411 1.00 87.81 153 PRO A C 1
ATOM 1157 O O . PRO A 1 153 ? -2.715 8.378 -25.606 1.00 87.81 153 PRO A O 1
ATOM 1160 N N . ALA A 1 154 ? -1.323 7.036 -26.737 1.00 88.88 154 ALA A N 1
ATOM 1161 C CA . ALA A 1 154 ? -1.710 5.799 -26.062 1.00 88.88 154 ALA A CA 1
ATOM 1162 C C . ALA A 1 154 ? -0.951 5.556 -24.740 1.00 88.88 154 ALA A C 1
ATOM 1164 O O . ALA A 1 154 ? -1.365 4.695 -23.966 1.00 88.88 154 ALA A O 1
ATOM 1165 N N . ILE A 1 155 ? 0.157 6.261 -24.485 1.00 91.50 155 ILE A N 1
ATOM 1166 C CA . ILE A 1 155 ? 0.936 6.162 -23.247 1.00 91.50 155 ILE A CA 1
ATOM 1167 C C . ILE A 1 155 ? 0.471 7.262 -22.292 1.00 91.50 155 ILE A C 1
ATOM 1169 O O . ILE A 1 155 ? 0.660 8.447 -22.546 1.00 91.50 155 ILE A O 1
ATOM 1173 N N . GLU A 1 156 ? -0.122 6.865 -21.169 1.00 91.75 156 GLU A N 1
ATOM 1174 C CA . GLU A 1 156 ? -0.673 7.793 -20.173 1.00 91.75 156 GLU A CA 1
ATOM 1175 C C . GLU A 1 156 ? 0.425 8.584 -19.450 1.00 91.75 156 GLU A C 1
ATOM 1177 O O . GLU A 1 156 ? 0.233 9.750 -19.102 1.00 91.75 156 GLU A O 1
ATOM 1182 N N . LYS A 1 157 ? 1.568 7.937 -19.180 1.00 90.44 157 LYS A N 1
ATOM 1183 C CA . LYS A 1 157 ? 2.722 8.535 -18.499 1.00 90.44 157 LYS A CA 1
ATOM 1184 C C . LYS A 1 157 ? 3.976 7.675 -18.640 1.00 90.44 157 LYS A C 1
ATOM 1186 O O . LYS A 1 157 ? 3.881 6.448 -18.658 1.00 90.44 157 LYS A O 1
ATOM 1191 N N . VAL A 1 158 ? 5.149 8.312 -18.619 1.00 94.50 158 VAL A N 1
ATOM 1192 C CA . VAL A 1 158 ? 6.439 7.630 -18.413 1.00 94.50 158 VAL A CA 1
ATOM 1193 C C . VAL A 1 158 ? 6.963 7.897 -17.001 1.00 94.50 158 VAL A C 1
ATOM 1195 O O . VAL A 1 158 ? 6.935 9.043 -16.541 1.00 94.50 158 VAL A O 1
ATOM 1198 N N . LYS A 1 159 ? 7.401 6.851 -16.288 1.00 96.12 159 LYS A N 1
ATOM 1199 C CA . LYS A 1 159 ? 7.825 6.922 -14.878 1.00 96.12 159 LYS A CA 1
ATOM 1200 C C . LYS A 1 159 ? 9.107 6.147 -14.608 1.00 96.12 159 LYS A C 1
ATOM 1202 O O . LYS A 1 159 ? 9.212 4.988 -14.997 1.00 96.12 159 LYS A O 1
ATOM 1207 N N . ALA A 1 160 ? 10.007 6.761 -13.846 1.00 97.50 160 ALA A N 1
ATOM 1208 C CA . ALA A 1 160 ? 11.120 6.073 -13.211 1.00 97.50 160 ALA A CA 1
ATOM 1209 C C . ALA A 1 160 ? 10.660 5.492 -11.870 1.00 97.50 160 ALA A C 1
ATOM 1211 O O . ALA A 1 160 ? 9.813 6.085 -11.196 1.00 97.50 160 ALA A O 1
ATOM 1212 N N . PHE A 1 161 ? 11.255 4.371 -11.470 1.00 97.88 161 PHE A N 1
ATOM 1213 C CA . PHE A 1 161 ? 11.060 3.765 -10.151 1.00 97.88 161 PHE A CA 1
ATOM 1214 C C . PHE A 1 161 ? 12.391 3.720 -9.384 1.00 97.88 161 PHE A C 1
ATOM 1216 O O . PHE A 1 161 ? 12.972 2.647 -9.223 1.00 97.88 161 PHE A O 1
ATOM 1223 N N . PRO A 1 162 ? 12.921 4.885 -8.964 1.00 97.50 162 PRO A N 1
ATOM 1224 C CA . PRO A 1 162 ? 14.208 4.966 -8.289 1.00 97.50 162 PRO A CA 1
ATOM 1225 C C . PRO A 1 162 ? 14.172 4.292 -6.915 1.00 97.50 162 PRO A C 1
ATOM 1227 O O . PRO A 1 162 ? 13.177 4.363 -6.192 1.00 97.50 162 PRO A O 1
ATOM 1230 N N . HIS A 1 163 ? 15.297 3.696 -6.526 1.00 95.06 163 HIS A N 1
ATOM 1231 C CA . HIS A 1 163 ? 15.506 3.149 -5.186 1.00 95.06 163 HIS A CA 1
ATOM 1232 C C . HIS A 1 163 ? 16.884 3.537 -4.642 1.00 95.06 163 HIS A C 1
ATOM 1234 O O . HIS A 1 163 ? 17.816 3.814 -5.394 1.00 95.06 163 HIS A O 1
ATOM 1240 N N . ASN A 1 164 ? 17.038 3.561 -3.320 1.00 93.25 164 ASN A N 1
ATOM 1241 C CA . ASN A 1 164 ? 18.292 3.943 -2.658 1.00 93.25 164 ASN A CA 1
ATOM 1242 C C . ASN A 1 164 ? 19.326 2.803 -2.575 1.00 93.25 164 ASN A C 1
ATOM 1244 O O . ASN A 1 164 ? 20.478 3.055 -2.229 1.00 93.25 164 ASN A O 1
ATOM 1248 N N . TYR A 1 165 ? 18.938 1.559 -2.873 1.00 92.19 165 TYR A N 1
ATOM 1249 C CA . TYR A 1 165 ? 19.834 0.406 -2.762 1.00 92.19 165 TYR A CA 1
ATOM 1250 C C . TYR A 1 165 ? 20.989 0.418 -3.778 1.00 92.19 165 TYR A C 1
ATOM 1252 O O . TYR A 1 165 ? 20.784 0.643 -4.972 1.00 92.19 165 TYR A O 1
ATOM 1260 N N . GLY A 1 166 ? 22.195 0.135 -3.279 1.00 85.06 166 GLY A N 1
ATOM 1261 C CA . GLY A 1 166 ? 23.444 0.023 -4.038 1.00 85.06 166 GLY A CA 1
ATOM 1262 C C . GLY A 1 166 ? 24.163 -1.311 -3.798 1.00 85.06 166 GLY A C 1
ATOM 1263 O O . GLY A 1 166 ? 23.617 -2.217 -3.166 1.00 85.06 166 GLY A O 1
ATOM 1264 N N . CYS A 1 167 ? 25.423 -1.404 -4.231 1.00 85.81 167 CYS A N 1
ATOM 1265 C CA . CYS A 1 167 ? 26.253 -2.623 -4.214 1.00 85.81 167 CYS A CA 1
ATOM 1266 C C . CYS A 1 167 ? 26.588 -3.190 -2.812 1.00 85.81 167 CYS A C 1
ATOM 1268 O O . CYS A 1 167 ? 27.331 -4.161 -2.704 1.00 85.81 167 CYS A O 1
ATOM 1270 N N . SER A 1 168 ? 26.072 -2.598 -1.732 1.00 87.88 168 SER A N 1
ATOM 1271 C CA . SER A 1 168 ? 26.244 -3.091 -0.356 1.00 87.88 168 SER A CA 1
ATOM 1272 C C . SER A 1 168 ? 25.075 -3.956 0.134 1.00 87.88 168 SER A C 1
ATOM 1274 O O . SER A 1 168 ? 25.098 -4.401 1.278 1.00 87.88 168 SER A O 1
ATOM 1276 N N . GLN A 1 169 ? 24.049 -4.201 -0.693 1.00 90.75 169 GLN A N 1
ATOM 1277 C CA . GLN A 1 169 ? 23.033 -5.210 -0.380 1.00 90.75 169 GLN A CA 1
ATOM 1278 C C . GLN A 1 169 ? 23.610 -6.625 -0.495 1.00 90.75 169 GLN A C 1
ATOM 1280 O O . GLN A 1 169 ? 24.273 -6.956 -1.479 1.00 90.75 169 GLN A O 1
ATOM 1285 N N . LEU A 1 170 ? 23.291 -7.469 0.487 1.00 89.69 170 LEU A N 1
ATOM 1286 C CA . LEU A 1 170 ? 23.742 -8.856 0.595 1.00 89.69 170 LEU A CA 1
ATOM 1287 C C . LEU A 1 170 ? 22.570 -9.765 0.998 1.00 89.69 170 LEU A C 1
ATOM 1289 O O . LEU A 1 170 ? 21.545 -9.283 1.475 1.00 89.69 170 LEU A O 1
ATOM 1293 N N . GLY A 1 171 ? 22.734 -11.079 0.822 1.00 93.31 171 GLY A N 1
ATOM 1294 C CA . GLY A 1 171 ? 21.783 -12.086 1.308 1.00 93.31 171 GLY A CA 1
ATOM 1295 C C . GLY A 1 171 ? 20.339 -11.849 0.855 1.00 93.31 171 GLY A C 1
ATOM 1296 O O . GLY A 1 171 ? 20.085 -11.509 -0.304 1.00 93.31 171 GLY A O 1
ATOM 1297 N N . ASP A 1 172 ? 19.399 -12.031 1.782 1.00 95.00 172 ASP A N 1
ATOM 1298 C CA . ASP A 1 172 ? 17.964 -11.953 1.505 1.00 95.00 172 ASP A CA 1
ATOM 1299 C C . ASP A 1 172 ? 17.504 -10.547 1.096 1.00 95.00 172 ASP A C 1
ATOM 1301 O O . ASP A 1 172 ? 16.654 -10.435 0.215 1.00 95.00 172 ASP A O 1
ATOM 1305 N N . ASP A 1 173 ? 18.108 -9.476 1.626 1.00 93.50 173 ASP A N 1
ATOM 1306 C CA . ASP A 1 173 ? 17.802 -8.095 1.215 1.00 93.50 173 ASP A CA 1
ATOM 1307 C C . ASP A 1 173 ? 18.049 -7.896 -0.284 1.00 93.50 173 ASP A C 1
ATOM 1309 O O . ASP A 1 173 ? 17.219 -7.329 -1.000 1.00 93.50 173 ASP A O 1
ATOM 1313 N N . HIS A 1 174 ? 19.179 -8.410 -0.780 1.00 94.00 174 HIS A N 1
ATOM 1314 C CA . HIS A 1 174 ? 19.514 -8.344 -2.198 1.00 94.00 174 HIS A CA 1
ATOM 1315 C C . HIS A 1 174 ? 18.549 -9.181 -3.045 1.00 94.00 174 HIS A C 1
ATOM 1317 O O . HIS A 1 174 ? 18.064 -8.711 -4.075 1.00 94.00 174 HIS A O 1
ATOM 1323 N N . GLN A 1 175 ? 18.224 -10.405 -2.612 1.00 94.38 175 GLN A N 1
ATOM 1324 C CA . GLN A 1 175 ? 17.290 -11.265 -3.347 1.00 94.38 175 GLN A CA 1
ATOM 1325 C C . GLN A 1 175 ? 15.871 -10.684 -3.378 1.00 94.38 175 GLN A C 1
ATOM 1327 O O . GLN A 1 175 ? 15.204 -10.767 -4.407 1.00 94.38 175 GLN A O 1
ATOM 1332 N N . ASN A 1 176 ? 15.420 -10.055 -2.292 1.00 95.44 176 ASN A N 1
ATOM 1333 C CA . ASN A 1 176 ? 14.110 -9.416 -2.216 1.00 95.44 176 ASN A CA 1
ATOM 1334 C C . ASN A 1 176 ? 14.030 -8.186 -3.131 1.00 95.44 176 ASN A C 1
ATOM 1336 O O . ASN A 1 176 ? 13.087 -8.097 -3.915 1.00 95.44 176 ASN A O 1
ATOM 1340 N N . THR A 1 177 ? 15.041 -7.305 -3.138 1.00 95.19 177 THR A N 1
ATOM 1341 C CA . THR A 1 177 ? 15.104 -6.196 -4.111 1.00 95.19 177 THR A CA 1
ATOM 1342 C C . THR A 1 177 ? 15.075 -6.719 -5.549 1.00 95.19 177 THR A C 1
ATOM 1344 O O . THR A 1 177 ? 14.280 -6.246 -6.359 1.00 95.19 177 THR A O 1
ATOM 1347 N N . ARG A 1 178 ? 15.881 -7.740 -5.873 1.00 95.62 178 ARG A N 1
ATOM 1348 C CA . ARG A 1 178 ? 15.921 -8.327 -7.223 1.00 95.62 178 ARG A CA 1
ATOM 1349 C C . ARG A 1 178 ? 14.577 -8.916 -7.655 1.00 95.62 178 ARG A C 1
ATOM 1351 O O . ARG A 1 178 ? 14.171 -8.692 -8.791 1.00 95.62 178 ARG A O 1
ATOM 1358 N N . ARG A 1 179 ? 13.874 -9.621 -6.762 1.00 96.75 179 ARG A N 1
ATOM 1359 C CA . ARG A 1 179 ? 12.527 -10.162 -7.023 1.00 96.75 179 ARG A CA 1
ATOM 1360 C C . ARG A 1 179 ? 11.513 -9.052 -7.288 1.00 96.75 179 ARG A C 1
ATOM 1362 O O . ARG A 1 179 ? 10.861 -9.090 -8.321 1.00 96.75 179 ARG A O 1
ATOM 1369 N N . ILE A 1 180 ? 11.459 -8.023 -6.438 1.00 97.19 180 ILE A N 1
ATOM 1370 C CA . ILE A 1 180 ? 10.534 -6.888 -6.608 1.00 97.19 180 ILE A CA 1
ATOM 1371 C C . ILE A 1 180 ? 10.756 -6.195 -7.959 1.00 97.19 180 ILE A C 1
ATOM 1373 O O . ILE A 1 180 ? 9.800 -5.945 -8.690 1.00 97.19 180 ILE A O 1
ATOM 1377 N N . LEU A 1 181 ? 12.012 -5.923 -8.330 1.00 97.56 181 LEU A N 1
ATOM 1378 C CA . LEU A 1 181 ? 12.326 -5.311 -9.623 1.00 97.56 181 LEU A CA 1
ATOM 1379 C C . LEU A 1 181 ? 11.945 -6.227 -10.801 1.00 97.56 181 LEU A C 1
ATOM 1381 O O . LEU A 1 181 ? 11.493 -5.725 -11.827 1.00 97.56 181 LEU A O 1
ATOM 1385 N N . ALA A 1 182 ? 12.085 -7.550 -10.663 1.00 97.50 182 ALA A N 1
ATOM 1386 C CA . ALA A 1 182 ? 11.671 -8.511 -11.685 1.00 97.50 182 ALA A CA 1
ATOM 1387 C C . ALA A 1 182 ? 10.138 -8.609 -11.823 1.00 97.50 182 ALA A C 1
ATOM 1389 O O . ALA A 1 182 ? 9.625 -8.587 -12.942 1.00 97.50 182 ALA A O 1
ATOM 1390 N N . ASP A 1 183 ? 9.394 -8.613 -10.715 1.00 97.38 183 ASP A N 1
ATOM 1391 C CA . ASP A 1 183 ? 7.924 -8.573 -10.715 1.00 97.38 183 ASP A CA 1
ATOM 1392 C C . ASP A 1 183 ? 7.402 -7.291 -11.391 1.00 97.38 183 ASP A C 1
ATOM 1394 O O . ASP A 1 183 ? 6.430 -7.311 -12.153 1.00 97.38 183 ASP A O 1
ATOM 1398 N N . MET A 1 184 ? 8.094 -6.164 -11.185 1.00 97.81 184 MET A N 1
ATOM 1399 C CA . MET A 1 184 ? 7.779 -4.893 -11.842 1.00 97.81 184 MET A CA 1
ATOM 1400 C C . MET A 1 184 ? 7.986 -4.916 -13.364 1.00 97.81 184 MET A C 1
ATOM 1402 O O . MET A 1 184 ? 7.270 -4.199 -14.064 1.00 97.81 184 MET A O 1
ATOM 1406 N N . VAL A 1 185 ? 8.895 -5.745 -13.897 1.00 97.50 185 VAL A N 1
ATOM 1407 C CA . VAL A 1 185 ? 9.062 -5.926 -15.354 1.00 97.50 185 VAL A CA 1
ATOM 1408 C C . VAL A 1 185 ? 7.825 -6.584 -15.980 1.00 97.50 185 VAL A C 1
ATOM 1410 O O . VAL A 1 185 ? 7.418 -6.225 -17.085 1.00 97.50 185 VAL A O 1
ATOM 1413 N N . HIS A 1 186 ? 7.184 -7.513 -15.267 1.00 96.25 186 HIS A N 1
ATOM 1414 C CA . HIS A 1 186 ? 5.994 -8.218 -15.758 1.00 96.25 186 HIS A CA 1
ATOM 1415 C C . HIS A 1 186 ? 4.687 -7.448 -15.535 1.00 96.25 186 HIS A C 1
ATOM 1417 O O . HIS A 1 186 ? 3.700 -7.685 -16.236 1.00 96.25 186 HIS A O 1
ATOM 1423 N N . HIS A 1 187 ? 4.676 -6.488 -14.609 1.00 97.50 187 HIS A N 1
ATOM 1424 C CA . HIS A 1 187 ? 3.474 -5.822 -14.110 1.00 97.50 187 HIS A CA 1
ATOM 1425 C C . HIS A 1 187 ? 2.550 -5.248 -15.219 1.00 97.50 187 HIS A C 1
ATOM 1427 O O . HIS A 1 187 ? 2.978 -4.415 -16.024 1.00 97.50 187 HIS A O 1
ATOM 1433 N N . PRO A 1 188 ? 1.246 -5.594 -15.261 1.00 96.94 188 PRO A N 1
ATOM 1434 C CA . PRO A 1 188 ? 0.394 -5.355 -16.434 1.00 96.94 188 PRO A CA 1
ATOM 1435 C C . PRO A 1 188 ? 0.030 -3.885 -16.709 1.00 96.94 188 PRO A C 1
ATOM 1437 O O . PRO A 1 188 ? -0.405 -3.562 -17.816 1.00 96.94 188 PRO A O 1
ATOM 1440 N N . ASN A 1 189 ? 0.238 -2.963 -15.762 1.00 97.25 189 ASN A N 1
ATOM 1441 C CA . ASN A 1 189 ? 0.136 -1.518 -16.041 1.00 97.25 189 ASN A CA 1
ATOM 1442 C C . ASN A 1 189 ? 1.313 -0.972 -16.876 1.00 97.25 189 ASN A C 1
ATOM 1444 O O . ASN A 1 189 ? 1.178 0.099 -17.468 1.00 97.25 189 ASN A O 1
ATOM 1448 N N . ALA A 1 190 ? 2.438 -1.692 -16.941 1.00 95.94 190 ALA A N 1
ATOM 1449 C CA . ALA A 1 190 ? 3.571 -1.332 -17.781 1.00 95.94 190 ALA A CA 1
ATOM 1450 C C . ALA A 1 190 ? 3.312 -1.782 -19.228 1.00 95.94 190 ALA A C 1
ATOM 1452 O O . ALA A 1 190 ? 3.430 -2.964 -19.565 1.00 95.94 190 ALA A O 1
ATOM 1453 N N . ALA A 1 191 ? 2.936 -0.825 -20.074 1.00 94.38 191 ALA A N 1
ATOM 1454 C CA . ALA A 1 191 ? 2.787 -0.974 -21.518 1.00 94.38 191 ALA A CA 1
ATOM 1455 C C . ALA A 1 191 ? 4.124 -1.270 -22.206 1.00 94.38 191 ALA A C 1
ATOM 1457 O O . ALA A 1 191 ? 4.166 -2.039 -23.160 1.00 94.38 191 ALA A O 1
ATOM 1458 N N . GLY A 1 192 ? 5.195 -0.685 -21.670 1.00 94.94 192 GLY A N 1
ATOM 1459 C CA . GLY A 1 192 ? 6.585 -0.957 -22.007 1.00 94.94 192 GLY A CA 1
ATOM 1460 C C . GLY A 1 192 ? 7.460 -0.801 -20.764 1.00 94.94 192 GLY A C 1
ATOM 1461 O O . GLY A 1 192 ? 7.095 -0.080 -19.830 1.00 94.94 192 GLY A O 1
ATOM 1462 N N . VAL A 1 193 ? 8.600 -1.486 -20.744 1.00 97.19 193 VAL A N 1
ATOM 1463 C CA . VAL A 1 193 ? 9.576 -1.445 -19.651 1.00 97.19 193 VAL A CA 1
ATOM 1464 C C . VAL A 1 193 ? 10.974 -1.242 -20.220 1.00 97.19 193 VAL A C 1
ATOM 1466 O O . VAL A 1 193 ? 11.392 -1.977 -21.111 1.00 97.19 193 VAL A O 1
ATOM 1469 N N . LEU A 1 194 ? 11.714 -0.286 -19.666 1.00 97.88 194 LEU A N 1
ATOM 1470 C CA . LEU A 1 194 ? 13.147 -0.122 -19.880 1.00 97.88 194 LEU A CA 1
ATOM 1471 C C . LEU A 1 194 ? 13.882 -0.387 -18.565 1.00 97.88 194 LEU A C 1
ATOM 1473 O O . LEU A 1 194 ? 13.813 0.412 -17.633 1.00 97.88 194 LEU A O 1
ATOM 1477 N N . VAL A 1 195 ? 14.600 -1.501 -18.491 1.00 98.19 195 VAL A N 1
ATOM 1478 C CA . VAL A 1 195 ? 15.500 -1.799 -17.373 1.00 98.19 195 VAL A CA 1
ATOM 1479 C C . VAL A 1 195 ? 16.842 -1.111 -17.619 1.00 98.19 195 VAL A C 1
ATOM 1481 O O . VAL A 1 195 ? 17.452 -1.306 -18.672 1.00 98.19 195 VAL A O 1
ATOM 1484 N N . VAL A 1 196 ? 17.306 -0.325 -16.649 1.00 97.94 196 VAL A N 1
ATOM 1485 C CA . VAL A 1 196 ? 18.560 0.438 -16.714 1.00 97.94 196 VAL A CA 1
ATOM 1486 C C . VAL A 1 196 ? 19.533 -0.123 -15.682 1.00 97.94 196 VAL A C 1
ATOM 1488 O O . VAL A 1 196 ? 19.303 0.002 -14.482 1.00 97.94 196 VAL A O 1
ATOM 1491 N N . ALA A 1 197 ? 20.621 -0.732 -16.144 1.00 97.25 197 ALA A N 1
ATOM 1492 C CA . ALA A 1 197 ? 21.749 -1.129 -15.309 1.00 97.25 197 ALA A CA 1
ATOM 1493 C C . ALA A 1 197 ? 22.918 -0.154 -15.465 1.00 97.25 197 ALA A C 1
ATOM 1495 O O . ALA A 1 197 ? 23.043 0.511 -16.493 1.00 97.25 197 ALA A O 1
ATOM 1496 N N . LEU A 1 198 ? 23.793 -0.087 -14.462 1.00 95.81 198 LEU A N 1
ATOM 1497 C CA . LEU A 1 198 ? 25.049 0.650 -14.555 1.00 95.81 198 LEU A CA 1
ATOM 1498 C C . LEU A 1 198 ? 26.132 -0.198 -15.236 1.00 95.81 198 LEU A C 1
ATOM 1500 O O . LEU A 1 198 ? 26.783 0.296 -16.154 1.00 95.81 198 LEU A O 1
ATOM 1504 N N . GLY A 1 199 ? 26.293 -1.451 -14.796 1.00 92.75 199 GLY A N 1
ATOM 1505 C CA . GLY A 1 199 ? 27.318 -2.406 -15.243 1.00 92.75 199 GLY A CA 1
ATOM 1506 C C . GLY A 1 199 ? 28.298 -2.886 -14.158 1.00 92.75 199 GLY A C 1
ATOM 1507 O O . GLY A 1 199 ? 29.174 -3.696 -14.450 1.00 92.75 199 GLY A O 1
ATOM 1508 N N . CYS A 1 200 ? 28.185 -2.417 -12.907 1.00 91.06 200 CYS A N 1
ATOM 1509 C CA . CYS A 1 200 ? 29.128 -2.736 -11.818 1.00 91.06 200 CYS A CA 1
ATOM 1510 C C . CYS A 1 200 ? 28.477 -3.080 -10.449 1.00 91.06 200 CYS A C 1
ATOM 1512 O O . CYS A 1 200 ? 29.101 -2.916 -9.403 1.00 91.06 200 CYS A O 1
ATOM 1514 N N . GLU A 1 201 ? 27.211 -3.517 -10.419 1.00 89.62 201 GLU A N 1
ATOM 1515 C CA . GLU A 1 201 ? 26.277 -3.266 -9.302 1.00 89.62 201 GLU A CA 1
ATOM 1516 C C . GLU A 1 201 ? 25.843 -4.436 -8.383 1.00 89.62 201 GLU A C 1
ATOM 1518 O O . GLU A 1 201 ? 24.836 -4.315 -7.682 1.00 89.62 201 GLU A O 1
ATOM 1523 N N . ASN A 1 202 ? 26.532 -5.581 -8.384 1.00 88.69 202 ASN A N 1
ATOM 1524 C CA . ASN A 1 202 ? 26.086 -6.882 -7.822 1.00 88.69 202 ASN A CA 1
ATOM 1525 C C . ASN A 1 202 ? 24.840 -7.474 -8.508 1.00 88.69 202 ASN A C 1
ATOM 1527 O O . ASN A 1 202 ? 24.867 -8.635 -8.910 1.00 88.69 202 ASN A O 1
ATOM 1531 N N . ASN A 1 203 ? 23.770 -6.690 -8.692 1.00 90.00 203 ASN A N 1
ATOM 1532 C CA . ASN A 1 203 ? 22.595 -7.056 -9.488 1.00 90.00 203 ASN A CA 1
ATOM 1533 C C . ASN A 1 203 ? 22.919 -6.981 -10.993 1.00 90.00 203 ASN A C 1
ATOM 1535 O O . ASN A 1 203 ? 22.363 -6.167 -11.730 1.00 90.00 203 ASN A O 1
ATOM 1539 N N . GLN A 1 204 ? 23.887 -7.796 -11.415 1.00 92.50 204 GLN A N 1
ATOM 1540 C CA . GLN A 1 204 ? 24.400 -7.843 -12.779 1.00 92.50 204 GLN A CA 1
ATOM 1541 C C . GLN A 1 204 ? 23.271 -8.117 -13.772 1.00 92.50 204 GLN A C 1
ATOM 1543 O O . GLN A 1 204 ? 22.451 -9.011 -13.554 1.00 92.50 204 GLN A O 1
ATOM 1548 N N . LEU A 1 205 ? 23.253 -7.365 -14.875 1.00 94.38 205 LEU A N 1
ATOM 1549 C CA . LEU A 1 205 ? 22.142 -7.355 -15.825 1.00 94.38 205 LEU A CA 1
ATOM 1550 C C . LEU A 1 205 ? 21.808 -8.747 -16.387 1.00 94.38 205 LEU A C 1
ATOM 1552 O O . LEU A 1 205 ? 20.632 -9.070 -16.529 1.00 94.38 205 LEU A O 1
ATOM 1556 N N . ASP A 1 206 ? 22.811 -9.584 -16.654 1.00 94.31 206 ASP A N 1
ATOM 1557 C CA . ASP A 1 206 ? 22.601 -10.939 -17.178 1.00 94.31 206 ASP A CA 1
ATOM 1558 C C . ASP A 1 206 ? 21.919 -11.848 -16.139 1.00 94.31 206 ASP A C 1
ATOM 1560 O O . ASP A 1 206 ? 20.857 -12.409 -16.406 1.00 94.31 206 ASP A O 1
ATOM 1564 N N . ALA A 1 207 ? 22.431 -11.885 -14.905 1.00 93.94 207 ALA A N 1
ATOM 1565 C CA . ALA A 1 207 ? 21.803 -12.618 -13.801 1.00 93.94 207 ALA A CA 1
ATOM 1566 C C . ALA A 1 207 ? 20.426 -12.041 -13.411 1.00 93.94 207 ALA A C 1
ATOM 1568 O O . ALA A 1 207 ? 19.577 -12.745 -12.862 1.00 93.94 207 ALA A O 1
ATOM 1569 N N . PHE A 1 208 ? 20.181 -10.749 -13.652 1.00 96.81 208 PHE A N 1
ATOM 1570 C CA . PHE A 1 208 ? 18.860 -10.141 -13.496 1.00 96.81 208 PHE A CA 1
ATOM 1571 C C . PHE A 1 208 ? 17.891 -10.591 -14.598 1.00 96.81 208 PHE A C 1
ATOM 1573 O O . PHE A 1 208 ? 16.758 -10.945 -14.288 1.00 96.81 208 PHE A O 1
ATOM 1580 N N . ARG A 1 209 ? 18.329 -10.662 -15.863 1.00 96.69 209 ARG A N 1
ATOM 1581 C CA . ARG A 1 209 ? 17.530 -11.210 -16.976 1.00 96.69 209 ARG A CA 1
ATOM 1582 C C . ARG A 1 209 ? 17.159 -12.675 -16.749 1.00 96.69 209 ARG A C 1
ATOM 1584 O O . ARG A 1 209 ? 16.014 -13.040 -16.990 1.00 96.69 209 ARG A O 1
ATOM 1591 N N . GLU A 1 210 ? 18.081 -13.490 -16.239 1.00 96.38 210 GLU A N 1
ATOM 1592 C CA . GLU A 1 210 ? 17.794 -14.881 -15.855 1.00 96.38 210 GLU A CA 1
ATOM 1593 C C . GLU A 1 210 ? 16.692 -14.974 -14.788 1.00 96.38 210 GLU A C 1
ATOM 1595 O O . GLU A 1 210 ? 15.795 -15.807 -14.907 1.00 96.38 210 GLU A O 1
ATOM 1600 N N . LEU A 1 211 ? 16.715 -14.089 -13.781 1.00 96.56 211 LEU A N 1
ATOM 1601 C CA . LEU A 1 211 ? 15.681 -14.016 -12.742 1.00 96.56 211 LEU A CA 1
ATOM 1602 C C . LEU A 1 211 ? 14.329 -13.523 -13.283 1.00 96.56 211 LEU A C 1
ATOM 1604 O O . LEU A 1 211 ? 13.290 -14.048 -12.892 1.00 96.56 211 LEU A O 1
ATOM 1608 N N . VAL A 1 212 ? 14.338 -12.523 -14.169 1.00 97.38 212 VAL A N 1
ATOM 1609 C CA . VAL A 1 212 ? 13.139 -12.019 -14.861 1.00 97.38 212 VAL A CA 1
ATOM 1610 C C . VAL A 1 212 ? 12.520 -13.105 -15.751 1.00 97.38 212 VAL A C 1
ATOM 1612 O O . VAL A 1 212 ? 11.298 -13.168 -15.893 1.00 97.38 212 VAL A O 1
ATOM 1615 N N . GLY A 1 213 ? 13.344 -13.973 -16.339 1.00 96.12 213 GLY A N 1
ATOM 1616 C CA . GLY A 1 213 ? 12.904 -15.056 -17.206 1.00 96.12 213 GLY A CA 1
ATOM 1617 C C . GLY A 1 213 ? 12.381 -14.563 -18.559 1.00 96.12 213 GLY A C 1
ATOM 1618 O O . GLY A 1 213 ? 12.858 -13.580 -19.126 1.00 96.12 213 GLY A O 1
ATOM 1619 N N . LYS A 1 214 ? 11.404 -15.284 -19.120 1.00 94.50 214 LYS A N 1
ATOM 1620 C CA . LYS A 1 214 ? 10.870 -15.002 -20.459 1.00 94.50 214 LYS A CA 1
ATOM 1621 C C . LYS A 1 214 ? 10.047 -13.711 -20.467 1.00 94.50 214 LYS A C 1
ATOM 1623 O O . LYS A 1 214 ? 9.012 -13.641 -19.812 1.00 94.50 214 LYS A O 1
ATOM 1628 N N . VAL A 1 215 ? 10.446 -12.752 -21.300 1.00 94.44 215 VAL A N 1
ATOM 1629 C CA . VAL A 1 215 ? 9.715 -11.501 -21.552 1.00 94.44 215 VAL A CA 1
ATOM 1630 C C . VAL A 1 215 ? 9.258 -11.390 -23.003 1.00 94.44 215 VAL A C 1
ATOM 1632 O O . VAL A 1 215 ? 9.760 -12.074 -23.893 1.00 94.44 215 VAL A O 1
ATOM 1635 N N . ASP A 1 216 ? 8.299 -10.500 -23.237 1.00 92.50 216 ASP A N 1
ATOM 1636 C CA . ASP A 1 216 ? 7.970 -10.005 -24.570 1.00 92.50 216 ASP A CA 1
ATOM 1637 C C . ASP A 1 216 ? 9.007 -8.934 -24.956 1.00 92.50 216 ASP A C 1
ATOM 1639 O O . ASP A 1 216 ? 8.989 -7.824 -24.423 1.00 92.50 216 ASP A O 1
ATOM 1643 N N . GLU A 1 217 ? 9.936 -9.267 -25.856 1.00 92.12 217 GLU A N 1
ATOM 1644 C CA . GLU A 1 217 ? 11.023 -8.367 -26.279 1.00 92.12 217 GLU A CA 1
ATOM 1645 C C . GLU A 1 217 ? 10.539 -7.119 -27.039 1.00 92.12 217 GLU A C 1
ATOM 1647 O O . GLU A 1 217 ? 11.313 -6.177 -27.223 1.00 92.12 217 GLU A O 1
ATOM 1652 N N . SER A 1 218 ? 9.276 -7.070 -27.484 1.00 91.00 218 SER A N 1
ATOM 1653 C CA . SER A 1 218 ? 8.681 -5.837 -28.023 1.00 91.00 218 SER A CA 1
ATOM 1654 C C . SER A 1 218 ? 8.320 -4.846 -26.907 1.00 91.00 218 SER A C 1
ATOM 1656 O O . SER A 1 218 ? 8.437 -3.639 -27.097 1.00 91.00 218 SER A O 1
ATOM 1658 N N . ARG A 1 219 ? 7.974 -5.364 -25.721 1.00 92.44 219 ARG A N 1
ATOM 1659 C CA . ARG A 1 219 ? 7.551 -4.623 -24.523 1.00 92.44 219 ARG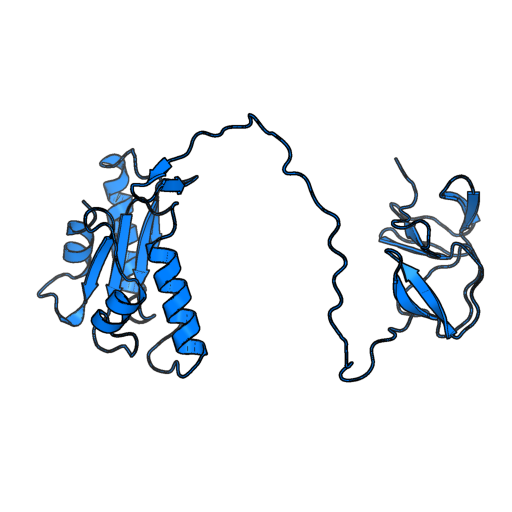 A CA 1
ATOM 1660 C C . ARG A 1 219 ? 8.705 -4.317 -23.568 1.00 92.44 219 ARG A C 1
ATOM 1662 O O . ARG A 1 219 ? 8.712 -3.248 -22.965 1.00 92.44 219 ARG A O 1
ATOM 1669 N N . VAL A 1 220 ? 9.647 -5.243 -23.388 1.00 96.38 220 VAL A N 1
ATOM 1670 C CA . VAL A 1 220 ? 10.722 -5.136 -22.390 1.00 96.38 220 VAL A CA 1
ATOM 1671 C C . VAL A 1 220 ? 12.069 -4.944 -23.074 1.00 96.38 220 VAL A C 1
ATOM 1673 O O . VAL A 1 220 ? 12.513 -5.779 -23.861 1.00 96.38 220 VAL A O 1
ATOM 1676 N N . LYS A 1 221 ? 12.743 -3.846 -22.733 1.00 97.00 221 LYS A N 1
ATOM 1677 C CA . LYS A 1 221 ? 14.087 -3.490 -23.185 1.00 97.00 221 LYS A CA 1
ATOM 1678 C C . LYS A 1 221 ? 15.027 -3.383 -21.991 1.00 97.00 221 LYS A C 1
ATOM 1680 O O . LYS A 1 221 ? 14.613 -3.090 -20.872 1.00 97.00 221 LYS A O 1
ATOM 1685 N N . PHE A 1 222 ? 16.312 -3.583 -22.249 1.00 96.81 222 PHE A N 1
ATOM 1686 C CA . PHE A 1 222 ? 17.368 -3.533 -21.245 1.00 96.81 222 PHE A CA 1
ATOM 1687 C C . PHE A 1 222 ? 18.535 -2.705 -21.787 1.00 96.81 222 PHE A C 1
ATOM 1689 O O . PHE A 1 222 ? 18.934 -2.891 -22.938 1.00 96.81 222 PHE A O 1
ATOM 1696 N N . MET A 1 223 ? 19.118 -1.851 -20.953 1.00 96.62 223 MET A N 1
ATOM 1697 C CA . MET A 1 223 ? 20.337 -1.100 -21.253 1.00 96.62 223 MET A CA 1
ATOM 1698 C C . MET A 1 223 ? 21.334 -1.195 -20.098 1.00 96.62 223 MET A C 1
ATOM 1700 O O . MET A 1 223 ? 20.947 -1.400 -18.950 1.00 96.62 223 MET A O 1
ATOM 1704 N N . GLU A 1 224 ? 22.615 -1.027 -20.413 1.00 96.94 224 GLU A N 1
ATOM 1705 C CA . GLU A 1 224 ? 23.701 -1.000 -19.437 1.00 96.94 224 GLU A CA 1
ATOM 1706 C C . GLU A 1 224 ? 24.574 0.225 -19.711 1.00 96.94 224 GLU A C 1
ATOM 1708 O O . GLU A 1 224 ? 25.284 0.271 -20.718 1.00 96.94 224 GLU A O 1
ATOM 1713 N N . SER A 1 225 ? 24.478 1.229 -18.839 1.00 95.00 225 SER A N 1
ATOM 1714 C CA . SER A 1 225 ? 25.071 2.558 -19.013 1.00 95.00 225 SER A CA 1
ATOM 1715 C C . SER A 1 225 ? 26.551 2.518 -19.390 1.00 95.00 225 SER A C 1
ATOM 1717 O O . SER A 1 225 ? 26.943 3.105 -20.395 1.00 95.00 225 SER A O 1
ATOM 1719 N N . GLN A 1 226 ? 27.378 1.761 -18.660 1.00 94.25 226 GLN A N 1
ATOM 1720 C CA . GLN A 1 226 ? 28.829 1.714 -18.898 1.00 94.25 226 GLN A CA 1
ATOM 1721 C C . GLN A 1 226 ? 29.234 1.028 -20.216 1.00 94.25 226 GLN A C 1
ATOM 1723 O O . GLN A 1 226 ? 30.377 1.180 -20.649 1.00 94.25 226 GLN A O 1
ATOM 1728 N N . LYS A 1 227 ? 28.324 0.305 -20.886 1.00 94.50 227 LYS A N 1
ATOM 1729 C CA . LYS A 1 227 ? 28.566 -0.286 -22.217 1.00 94.50 227 LYS A CA 1
ATOM 1730 C C . LYS A 1 227 ? 28.168 0.645 -23.371 1.00 94.50 227 LYS A C 1
ATOM 1732 O O . LYS A 1 227 ? 28.511 0.357 -24.520 1.00 94.50 227 LYS A O 1
ATOM 1737 N N . ILE A 1 228 ? 27.472 1.752 -23.102 1.00 94.62 228 ILE A N 1
ATOM 1738 C CA . ILE A 1 228 ? 27.010 2.693 -24.129 1.00 94.62 228 ILE A CA 1
ATOM 1739 C C . ILE A 1 228 ? 28.121 3.690 -24.469 1.00 94.62 228 ILE A C 1
ATOM 1741 O O . ILE A 1 228 ? 28.734 4.305 -23.603 1.00 94.62 228 ILE A O 1
ATOM 1745 N N . LYS A 1 229 ? 28.369 3.877 -25.769 1.00 90.44 229 LYS A N 1
ATOM 1746 C CA . LYS A 1 229 ? 29.285 4.903 -26.278 1.00 90.44 229 LYS A CA 1
ATOM 1747 C C . LYS A 1 229 ? 28.489 6.151 -26.653 1.00 90.44 229 LYS A C 1
ATOM 1749 O O . LYS A 1 229 ? 27.847 6.160 -27.699 1.00 90.44 229 LYS A O 1
ATOM 1754 N N . GLY A 1 230 ? 28.570 7.196 -25.833 1.00 91.00 230 GLY A N 1
ATOM 1755 C CA . GLY A 1 230 ? 27.890 8.474 -26.063 1.00 91.00 230 GLY A CA 1
ATOM 1756 C C . GLY A 1 230 ? 26.873 8.791 -24.970 1.00 91.00 230 GLY A C 1
ATOM 1757 O O . GLY A 1 230 ? 27.090 8.448 -23.812 1.00 91.00 230 GLY A O 1
ATOM 1758 N N . ASP A 1 231 ? 25.786 9.466 -25.340 1.00 94.25 231 ASP A N 1
ATOM 1759 C CA . ASP A 1 231 ? 24.718 9.850 -24.415 1.00 94.25 231 ASP A CA 1
ATOM 1760 C C . ASP A 1 231 ? 23.805 8.646 -24.105 1.00 94.25 231 ASP A C 1
ATOM 1762 O O . ASP A 1 231 ? 23.053 8.151 -24.950 1.00 94.25 231 ASP A O 1
ATOM 1766 N N . GLU A 1 232 ? 23.893 8.164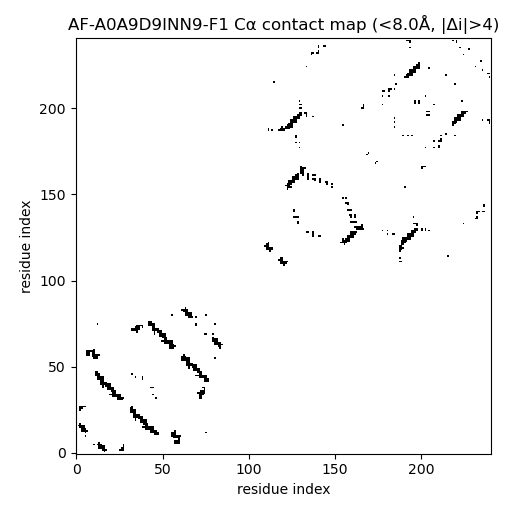 -22.867 1.00 95.12 232 GLU A N 1
ATOM 1767 C CA . GLU A 1 232 ? 23.083 7.071 -22.323 1.00 95.12 232 GLU A CA 1
ATOM 1768 C C . GLU A 1 232 ? 21.583 7.400 -22.240 1.00 95.12 232 GLU A C 1
ATOM 1770 O O . GLU A 1 232 ? 20.752 6.500 -22.373 1.00 95.12 232 GLU A O 1
ATOM 1775 N N . VAL A 1 233 ? 21.219 8.677 -22.085 1.00 95.19 233 VAL A N 1
ATOM 1776 C CA . VAL A 1 233 ? 19.825 9.136 -22.057 1.00 95.19 233 VAL A CA 1
ATOM 1777 C C . VAL A 1 233 ? 19.242 9.103 -23.468 1.00 95.19 233 VAL A C 1
ATOM 1779 O O . VAL A 1 233 ? 18.139 8.594 -23.643 1.00 95.19 233 VAL A O 1
ATOM 1782 N N . GLU A 1 234 ? 19.977 9.564 -24.486 1.00 94.31 234 GLU A N 1
ATOM 1783 C CA . GLU A 1 234 ? 19.555 9.434 -25.895 1.00 94.31 234 GLU A CA 1
ATOM 1784 C C . GLU A 1 234 ? 19.399 7.967 -26.312 1.00 94.31 234 GLU A C 1
ATOM 1786 O O . GLU A 1 234 ? 18.396 7.589 -26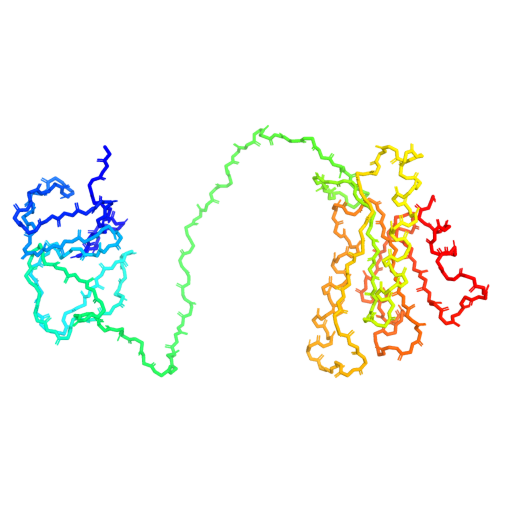.922 1.00 94.31 234 GLU A O 1
ATOM 1791 N N . TYR A 1 235 ? 20.349 7.107 -25.928 1.00 94.75 235 TYR A N 1
ATOM 1792 C CA . TYR A 1 235 ? 20.231 5.671 -26.178 1.00 94.75 235 TYR A CA 1
ATOM 1793 C C . TYR A 1 235 ? 18.985 5.087 -25.494 1.00 94.75 235 TYR A C 1
ATOM 1795 O O . TYR A 1 235 ? 18.180 4.413 -26.144 1.00 94.75 235 TYR A O 1
ATOM 1803 N N . GLY A 1 236 ? 18.766 5.415 -24.216 1.00 92.94 236 GLY A N 1
ATOM 1804 C CA . GLY A 1 236 ? 17.583 5.014 -23.454 1.00 92.94 236 GLY A CA 1
ATOM 1805 C C . GLY A 1 236 ? 16.262 5.516 -24.047 1.00 92.94 236 GLY A C 1
ATOM 1806 O O . GLY A 1 236 ? 15.270 4.794 -24.009 1.00 92.94 236 GLY A O 1
ATOM 1807 N N . LEU A 1 237 ? 16.239 6.701 -24.664 1.00 91.19 237 LEU A N 1
ATOM 1808 C CA . LEU A 1 237 ? 15.072 7.233 -25.379 1.00 91.19 237 LEU A CA 1
ATOM 1809 C C . LEU A 1 237 ? 14.775 6.509 -26.699 1.00 91.19 237 LEU A C 1
ATOM 1811 O O . LEU A 1 237 ? 13.645 6.611 -27.177 1.00 91.19 237 LEU A O 1
ATOM 1815 N N . SER A 1 238 ? 15.747 5.814 -27.300 1.00 89.56 238 SER A N 1
ATOM 1816 C CA . SER A 1 238 ? 15.584 5.132 -28.595 1.00 89.56 238 SER A CA 1
ATOM 1817 C C . SER A 1 238 ? 14.967 3.730 -28.492 1.00 89.56 238 SER A C 1
ATOM 1819 O O . SER A 1 238 ? 14.295 3.293 -29.421 1.00 89.56 238 SER A O 1
ATOM 1821 N N . LEU A 1 239 ? 15.164 3.042 -27.362 1.00 83.19 239 LEU A N 1
ATOM 1822 C CA . LEU A 1 239 ? 14.713 1.664 -27.131 1.00 83.19 239 LEU A CA 1
ATOM 1823 C C . LEU A 1 239 ? 13.189 1.474 -26.937 1.00 83.19 239 LEU A C 1
ATOM 1825 O O . LEU A 1 239 ? 12.676 0.479 -27.450 1.00 83.19 239 LEU A O 1
ATOM 1829 N N . PRO A 1 240 ? 12.459 2.335 -26.194 1.00 71.62 240 PRO A N 1
ATOM 1830 C CA . PRO A 1 240 ? 11.029 2.157 -25.907 1.00 71.62 240 PRO A CA 1
ATOM 1831 C C . PRO A 1 240 ? 10.077 2.714 -26.990 1.00 71.62 240 PRO A C 1
ATOM 1833 O O . PRO A 1 240 ? 8.919 2.998 -26.679 1.00 71.62 240 PRO A O 1
ATOM 1836 N N . ARG A 1 241 ? 10.564 2.935 -28.219 1.00 64.88 241 ARG A N 1
ATOM 1837 C CA . ARG A 1 241 ? 9.801 3.506 -29.348 1.00 64.88 241 ARG A CA 1
ATOM 1838 C C . ARG A 1 241 ? 9.237 2.428 -30.274 1.00 64.88 241 ARG A C 1
ATOM 1840 O O . ARG A 1 241 ? 9.923 1.398 -30.446 1.00 64.88 241 ARG A O 1
#

Nearest PDB structures (foldseek):
  3k3s-assembly3_C  TM=9.469E-01  e=1.099E-09  Shigella flexneri 2a str. 2457T
  6u7l-assembly1_A  TM=7.692E-01  e=4.994E-12  Escherichia coli K-12
  6u7l-assembly2_C  TM=7.549E-01  e=1.450E-11  Escherichia coli K-12
  6u7l-assembly2_D  TM=7.607E-01  e=2.551E-11  Escherichia coli K-12
  6u7l-assembly1_B  TM=7.845E-01  e=6.958E-11  Escherichia coli K-12